Protein AF-A0AAX2IC37-F1 (afdb_monomer_lite)

InterPro domains:
  IPR031792 Surface antigen, GAG-binding domain [PF16828] (49-198)
  IPR038349 Surface antigen, GAG-binding domain superfamily [G3DSA:1.20.140.130] (55-199)

Sequence (199 aa):
MKHYFIFTVIALAISFATGCKKDDSTPENTKKDIPHKENIAYYKTDVNDVSAYKVLVDQTVAEYNILLAAVDKLPQYPKDKYKYARQDYAWTEGKRISNELLQNYNNKKSNIDVALAKKTYEDLYQYGIVYAHIELMARQAEVYRKQYPTNTEIENLIKATFDGLYTTQEGNEHFIKSTNEEIVANYNKIINIVNKLKS

Organism: Capnocytophaga sputigena (NCBI:txid1019)

Radius of gyration: 19.57 Å; chains: 1; bounding box: 51×46×61 Å

pLDDT: mean 86.35, std 22.15, range [29.47, 98.75]

Secondary structure (DSSP, 8-state):
-------------------------------PPPPPPPPPPPPP-----HHHHHHHHHHHHHHHHHHHHHHTTSPPP-TTSTTHHHHHHHHHHHHHHHHHHHHHHHHHTTT--HHHHHHHHHHIIIIIIIHHHHHHHHHHHHHHHHHSTT-HHHHHHHHHH-SSGGGG--IIIIIIHHIIIIIIHHHHHHHHHHHHHH-

Foldseek 3Di:
DDDDDDPPPPDPDDDDDDDDDDDPDPPPPPVDADDADDADDFDDDPDDDLVVLLVLLVVLVVQLVVLVVLLVVFDQDDCPDQLNVLLVVLLVVLVVVLVVLVVVCVVCVVPDDRVSSVVSNQSSCVSRPLSSVLSSLLRVLRVLCVVVVPDVLSVVLSNQARNNPLVVDGDRPTSSVCCVVRRSVSSSVSSVVSSVVVD

Structure (mmCIF, N/CA/C/O backbone):
data_AF-A0AAX2IC37-F1
#
_entry.id   AF-A0AAX2IC37-F1
#
loop_
_atom_site.group_PDB
_atom_site.id
_atom_site.type_symbol
_atom_site.label_atom_id
_atom_site.label_alt_id
_atom_site.label_comp_id
_atom_site.label_asym_id
_atom_site.label_entity_id
_atom_site.label_seq_id
_atom_site.pdbx_PDB_ins_code
_atom_site.Cartn_x
_atom_site.Cartn_y
_atom_site.Cartn_z
_atom_site.occupancy
_atom_site.B_iso_or_equiv
_atom_site.auth_seq_id
_atom_site.auth_comp_id
_atom_site.auth_asym_id
_atom_site.auth_atom_id
_atom_site.pdbx_PDB_model_num
ATOM 1 N N . MET A 1 1 ? 32.130 -7.373 -2.146 1.00 34.81 1 MET A N 1
ATOM 2 C CA . MET A 1 1 ? 31.408 -7.793 -0.925 1.00 34.81 1 MET A CA 1
ATOM 3 C C . MET A 1 1 ? 29.938 -7.953 -1.279 1.00 34.81 1 MET A C 1
ATOM 5 O O . MET A 1 1 ? 29.320 -6.977 -1.671 1.00 34.81 1 MET A O 1
ATOM 9 N N . LYS A 1 2 ? 29.405 -9.181 -1.258 1.00 30.33 2 LYS A N 1
ATOM 10 C CA . LYS A 1 2 ? 27.988 -9.454 -1.546 1.00 30.33 2 LYS A CA 1
ATOM 11 C C . LYS A 1 2 ? 27.208 -9.311 -0.239 1.00 30.33 2 LYS A C 1
ATOM 13 O O . LYS A 1 2 ? 27.451 -10.083 0.682 1.00 30.33 2 LYS A O 1
ATOM 18 N N . HIS A 1 3 ? 26.346 -8.306 -0.129 1.00 30.98 3 HIS A N 1
ATOM 19 C CA . HIS A 1 3 ? 25.393 -8.198 0.976 1.00 30.98 3 HIS A CA 1
ATOM 20 C C . HIS A 1 3 ? 24.105 -8.905 0.556 1.00 30.98 3 HIS A C 1
ATOM 22 O O . HIS A 1 3 ? 23.393 -8.439 -0.330 1.00 30.98 3 HIS A O 1
ATOM 28 N N . TYR A 1 4 ? 23.851 -10.067 1.153 1.00 29.86 4 TYR A N 1
ATOM 29 C CA . TYR A 1 4 ? 22.566 -10.745 1.062 1.00 29.86 4 TYR A CA 1
ATOM 30 C C . TYR A 1 4 ? 21.616 -10.076 2.059 1.00 29.86 4 TYR A C 1
ATOM 32 O O . TYR A 1 4 ? 21.789 -10.222 3.267 1.00 29.86 4 TYR A O 1
ATOM 40 N N . PHE A 1 5 ? 20.632 -9.329 1.563 1.00 32.44 5 PHE A N 1
ATOM 41 C CA . PHE A 1 5 ? 19.499 -8.895 2.376 1.00 32.44 5 PHE A CA 1
ATOM 42 C C . PHE A 1 5 ? 18.558 -10.089 2.554 1.00 32.44 5 PHE A C 1
ATOM 44 O O . PHE A 1 5 ? 17.905 -10.532 1.611 1.00 32.44 5 PHE A O 1
ATOM 51 N N . ILE A 1 6 ? 18.540 -10.647 3.762 1.00 33.38 6 ILE A N 1
ATOM 52 C CA . ILE A 1 6 ? 17.594 -11.686 4.169 1.00 33.38 6 ILE A CA 1
ATOM 53 C C . ILE A 1 6 ? 16.294 -10.978 4.559 1.00 33.38 6 ILE A C 1
ATOM 55 O O . ILE A 1 6 ? 16.243 -10.279 5.569 1.00 33.38 6 ILE A O 1
ATOM 59 N N . PHE A 1 7 ? 15.243 -11.147 3.757 1.00 31.48 7 PHE A N 1
ATOM 60 C CA . PHE A 1 7 ? 13.888 -10.755 4.136 1.00 31.48 7 PHE A CA 1
ATOM 61 C C . PHE A 1 7 ? 13.364 -11.737 5.187 1.00 31.48 7 PHE A C 1
ATOM 63 O O . PHE A 1 7 ? 12.956 -12.855 4.869 1.00 31.48 7 PHE A O 1
ATOM 70 N N . THR A 1 8 ? 13.368 -11.328 6.453 1.00 29.47 8 THR A N 1
ATOM 71 C CA . THR A 1 8 ? 12.699 -12.079 7.520 1.00 29.47 8 THR A CA 1
ATOM 72 C C . THR A 1 8 ? 11.198 -11.820 7.434 1.00 29.47 8 THR A C 1
ATOM 74 O O . THR A 1 8 ? 10.686 -10.835 7.963 1.00 29.47 8 THR A O 1
ATOM 77 N N . VAL A 1 9 ? 10.473 -12.712 6.760 1.00 31.86 9 VAL A N 1
ATOM 78 C CA . VAL A 1 9 ? 9.008 -12.763 6.820 1.00 31.86 9 VAL A CA 1
ATOM 79 C C . VAL A 1 9 ? 8.621 -13.287 8.203 1.00 31.86 9 VAL A C 1
ATOM 81 O O . VAL A 1 9 ? 8.701 -14.486 8.469 1.00 31.86 9 VAL A O 1
ATOM 84 N N . ILE A 1 10 ? 8.215 -12.397 9.110 1.00 34.94 10 ILE A N 1
ATOM 85 C CA . ILE A 1 10 ? 7.627 -12.802 10.391 1.00 34.94 10 ILE A CA 1
ATOM 86 C C . ILE A 1 10 ? 6.203 -13.287 10.108 1.00 34.94 10 ILE A C 1
ATOM 88 O O . ILE A 1 10 ? 5.263 -12.503 9.987 1.00 34.94 10 ILE A O 1
ATOM 92 N N . ALA A 1 11 ? 6.047 -14.603 9.977 1.00 32.84 11 ALA A N 1
ATOM 93 C CA . ALA A 1 11 ? 4.746 -15.249 10.025 1.00 32.84 11 ALA A CA 1
ATOM 94 C C . ALA A 1 11 ? 4.193 -15.133 11.454 1.00 32.84 11 ALA A C 1
ATOM 96 O O . ALA A 1 11 ? 4.718 -15.742 12.386 1.00 32.84 11 ALA A O 1
ATOM 97 N N . LEU A 1 12 ? 3.138 -14.338 11.637 1.00 33.94 12 LEU A N 1
ATOM 98 C CA . LEU A 1 12 ? 2.380 -14.308 12.883 1.00 33.94 12 LEU A CA 1
ATOM 99 C C . LEU A 1 12 ? 1.522 -15.582 12.941 1.00 33.94 12 LEU A C 1
ATOM 101 O O . LEU A 1 12 ? 0.472 -15.664 12.306 1.00 33.94 12 LEU A O 1
ATOM 105 N N . ALA A 1 13 ? 2.001 -16.604 13.648 1.00 36.34 13 ALA A N 1
ATOM 106 C CA . ALA A 1 13 ? 1.240 -17.824 13.882 1.00 36.34 13 ALA A CA 1
ATOM 107 C C . ALA A 1 13 ? 0.128 -17.538 14.904 1.00 36.34 13 ALA A C 1
ATOM 109 O O . ALA A 1 13 ? 0.399 -17.282 16.075 1.00 36.34 13 ALA A O 1
ATOM 110 N N . ILE A 1 14 ? -1.128 -17.570 14.457 1.00 35.81 14 ILE A N 1
ATOM 111 C CA . ILE A 1 14 ? -2.297 -17.597 15.341 1.00 35.81 14 ILE A CA 1
ATOM 112 C C . ILE A 1 14 ? -2.551 -19.069 15.672 1.00 35.81 14 ILE A C 1
ATOM 114 O O . ILE A 1 14 ? -3.051 -19.823 14.839 1.00 35.81 14 ILE A O 1
ATOM 118 N N . SER A 1 15 ? -2.154 -19.502 16.866 1.00 33.47 15 SER A N 1
ATOM 119 C CA . SER A 1 15 ? -2.443 -20.841 17.376 1.00 33.47 15 SER A CA 1
ATOM 120 C C . SER A 1 15 ? -3.872 -20.901 17.927 1.00 33.47 15 SER A C 1
ATOM 122 O O . SER A 1 15 ? -4.202 -20.261 18.924 1.00 33.47 15 SER A O 1
ATOM 124 N N . PHE A 1 16 ? -4.729 -21.698 17.285 1.00 32.56 16 PHE A N 1
ATOM 125 C CA . PHE A 1 16 ? -6.000 -22.142 17.859 1.00 32.56 16 PHE A CA 1
ATOM 126 C C . PHE A 1 16 ? -5.722 -23.332 18.783 1.00 32.56 16 PHE A C 1
ATOM 128 O O . PHE A 1 16 ? -5.261 -24.380 18.333 1.00 32.56 16 PHE A O 1
ATOM 135 N N . ALA A 1 17 ? -5.965 -23.165 20.082 1.00 34.16 17 ALA A N 1
ATOM 136 C CA . ALA A 1 17 ? -5.798 -24.229 21.061 1.00 34.16 17 ALA A CA 1
ATOM 137 C C . ALA A 1 17 ? -7.043 -25.131 21.099 1.00 34.16 17 ALA A C 1
ATOM 139 O O . ALA A 1 17 ? -8.119 -24.697 21.506 1.00 34.16 17 ALA A O 1
ATOM 140 N N . THR A 1 18 ? -6.878 -26.406 20.747 1.00 35.22 18 THR A N 1
ATOM 141 C CA . THR A 1 18 ? -7.782 -27.493 21.147 1.00 35.22 18 THR A CA 1
ATOM 142 C C . THR A 1 18 ? -7.049 -28.451 22.084 1.00 35.22 18 THR A C 1
ATOM 144 O O . THR A 1 18 ? -6.130 -29.139 21.659 1.00 35.22 18 THR A O 1
ATOM 147 N N . GLY A 1 19 ? -7.495 -28.494 23.343 1.00 33.03 19 GLY A N 1
ATOM 148 C CA . GLY A 1 19 ? -7.656 -29.715 24.145 1.00 33.03 19 GLY A CA 1
ATOM 149 C C . GLY A 1 19 ? -6.433 -30.524 24.610 1.00 33.03 19 GLY A C 1
ATOM 150 O O . GLY A 1 19 ? -5.944 -31.385 23.894 1.00 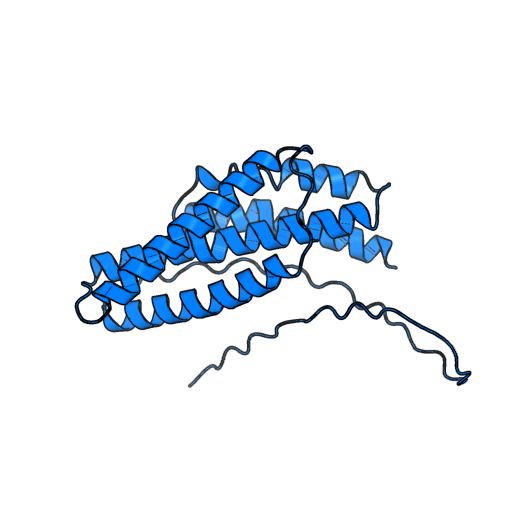33.03 19 GLY A O 1
ATOM 151 N N . CYS A 1 20 ? -6.127 -30.366 25.905 1.00 34.69 20 CYS A N 1
ATOM 152 C CA . CYS A 1 20 ? -5.691 -31.378 26.887 1.00 34.69 20 CYS A CA 1
ATOM 153 C C . CYS A 1 20 ? -4.402 -32.202 26.666 1.00 34.69 20 CYS A C 1
ATOM 155 O O . CYS A 1 20 ? -4.424 -33.261 26.047 1.00 34.69 20 CYS A O 1
ATOM 157 N N . LYS A 1 21 ? -3.360 -31.858 27.439 1.00 34.72 21 LYS A N 1
ATOM 158 C CA . LYS A 1 21 ? -2.661 -32.764 28.379 1.00 34.72 21 LYS A CA 1
ATOM 159 C C . LYS A 1 21 ? -1.897 -31.928 29.417 1.00 34.72 21 LYS A C 1
ATOM 161 O O . LYS A 1 21 ? -1.344 -30.889 29.079 1.00 34.72 21 LYS A O 1
ATOM 166 N N . LYS A 1 22 ? -1.951 -32.359 30.683 1.00 42.97 22 LYS A N 1
ATOM 167 C CA . LYS A 1 22 ? -1.167 -31.810 31.800 1.00 42.97 22 LYS A CA 1
ATOM 168 C C . LYS A 1 22 ? 0.311 -32.084 31.531 1.00 42.97 22 LYS A C 1
ATOM 170 O O . LYS A 1 22 ? 0.676 -33.252 31.470 1.00 42.97 22 LYS A O 1
ATOM 175 N N . ASP A 1 23 ? 1.106 -31.029 31.439 1.00 34.59 23 ASP A N 1
ATOM 176 C CA . ASP A 1 23 ? 2.531 -31.074 31.740 1.00 34.59 23 ASP A CA 1
ATOM 177 C C . ASP A 1 23 ? 2.869 -29.837 32.572 1.00 34.59 23 ASP A C 1
ATOM 179 O O . ASP A 1 23 ? 2.496 -28.710 32.234 1.00 34.59 23 ASP A O 1
ATOM 183 N N . ASP A 1 24 ? 3.483 -30.094 33.721 1.00 43.56 24 ASP A N 1
ATOM 184 C CA . ASP A 1 24 ? 3.830 -29.125 34.754 1.00 43.56 24 ASP A CA 1
ATOM 185 C C . ASP A 1 24 ? 5.153 -28.458 34.359 1.00 43.56 24 ASP A C 1
ATOM 187 O O . ASP A 1 24 ? 6.232 -28.753 34.864 1.00 43.56 24 ASP A O 1
ATOM 191 N N . SER A 1 25 ? 5.070 -27.599 33.352 1.00 39.34 25 SER A N 1
ATOM 192 C CA . SER A 1 25 ? 6.110 -26.641 33.010 1.00 39.34 25 SER A CA 1
ATOM 193 C C . SER A 1 25 ? 5.395 -25.362 32.626 1.00 39.34 25 SER A C 1
ATOM 195 O O . SER A 1 25 ? 4.820 -25.280 31.540 1.00 39.34 25 SER A O 1
ATOM 197 N N . THR A 1 26 ? 5.372 -24.391 33.537 1.00 37.97 26 THR A N 1
ATOM 198 C CA . THR A 1 26 ? 4.880 -23.037 33.279 1.00 37.97 26 THR A CA 1
ATOM 199 C C . THR A 1 26 ? 5.466 -22.562 31.949 1.00 37.97 26 THR A C 1
ATOM 201 O O . THR A 1 26 ? 6.681 -22.364 31.877 1.00 37.97 26 THR A O 1
ATOM 204 N N . PRO A 1 27 ? 4.668 -22.409 30.875 1.00 38.25 27 PRO A N 1
ATOM 205 C CA . PRO A 1 27 ? 5.194 -21.806 29.674 1.00 38.25 27 PRO A CA 1
ATOM 206 C C . PRO A 1 27 ? 5.417 -20.347 30.042 1.00 38.25 27 PRO A C 1
ATOM 208 O O . PRO A 1 27 ? 4.474 -19.630 30.383 1.00 38.25 27 PRO A O 1
ATOM 211 N N . GLU A 1 28 ? 6.675 -19.925 30.033 1.00 37.34 28 GLU A N 1
ATOM 212 C CA . GLU A 1 28 ? 7.039 -18.520 30.050 1.00 37.34 28 GLU A CA 1
ATOM 213 C C . GLU A 1 28 ? 6.412 -17.889 28.801 1.00 37.34 28 GLU A C 1
ATOM 215 O O . GLU A 1 28 ? 6.975 -17.881 27.708 1.00 37.34 28 GLU A O 1
ATOM 220 N N . ASN A 1 29 ? 5.163 -17.444 28.945 1.00 40.25 29 ASN A N 1
ATOM 221 C CA . ASN A 1 29 ? 4.408 -16.751 27.922 1.00 40.25 29 ASN A CA 1
ATOM 222 C C . ASN A 1 29 ? 4.961 -15.330 27.849 1.00 40.25 29 ASN A C 1
ATOM 224 O O . ASN A 1 29 ? 4.329 -14.366 28.280 1.00 40.25 29 ASN A O 1
ATOM 228 N N . THR A 1 30 ? 6.184 -15.209 27.339 1.00 45.31 30 THR A N 1
ATOM 229 C CA . THR A 1 30 ? 6.708 -13.946 26.847 1.00 45.31 30 THR A CA 1
ATOM 230 C C . THR A 1 30 ? 5.845 -13.583 25.648 1.00 45.31 30 THR A C 1
ATOM 232 O O . THR A 1 30 ? 6.097 -13.994 24.515 1.00 45.31 30 THR A O 1
ATOM 235 N N . LYS A 1 31 ? 4.752 -12.852 25.902 1.00 58.16 31 LYS A N 1
ATOM 236 C CA . LYS A 1 31 ? 3.985 -12.181 24.853 1.00 58.16 31 LYS A CA 1
ATOM 237 C C . LYS A 1 31 ? 4.964 -11.275 24.118 1.00 58.16 31 LYS A C 1
ATOM 239 O O . LYS A 1 31 ? 5.266 -10.179 24.570 1.00 58.16 31 LYS A O 1
ATOM 244 N N . LYS A 1 32 ? 5.517 -11.772 23.013 1.00 75.69 32 LYS A N 1
ATOM 245 C CA . LYS A 1 32 ? 6.443 -11.009 22.189 1.00 75.69 32 LYS A CA 1
ATOM 246 C C . LYS A 1 32 ? 5.678 -9.829 21.605 1.00 75.69 32 LYS A C 1
ATOM 248 O O . LYS A 1 32 ? 4.653 -10.024 20.941 1.00 75.69 32 LYS A O 1
ATOM 253 N N . ASP A 1 33 ? 6.180 -8.631 21.873 1.00 88.19 33 ASP A N 1
ATOM 254 C CA . ASP A 1 33 ? 5.652 -7.403 21.298 1.00 88.19 33 ASP A CA 1
ATOM 255 C C . ASP A 1 33 ? 5.585 -7.516 19.774 1.00 88.19 33 ASP A C 1
ATOM 257 O O . ASP A 1 33 ? 6.471 -8.082 19.121 1.00 88.19 33 ASP A O 1
ATOM 261 N N . ILE A 1 34 ? 4.510 -6.980 19.197 1.00 92.25 34 ILE A N 1
ATOM 262 C CA . ILE A 1 34 ? 4.415 -6.837 17.749 1.00 92.25 34 ILE A CA 1
ATOM 263 C C . ILE A 1 34 ? 5.473 -5.807 17.338 1.00 92.25 34 ILE A C 1
ATOM 265 O O . ILE A 1 34 ? 5.470 -4.700 17.889 1.00 92.25 34 ILE A O 1
ATOM 269 N N . PRO A 1 35 ? 6.369 -6.137 16.392 1.00 94.81 35 PRO A N 1
ATOM 270 C CA . PRO A 1 35 ? 7.365 -5.190 15.920 1.00 94.81 35 PRO A CA 1
ATOM 271 C C . PRO A 1 35 ? 6.700 -4.030 15.177 1.00 94.81 35 PRO A C 1
ATOM 273 O O . PRO A 1 35 ? 5.652 -4.188 14.545 1.00 94.81 35 PRO A O 1
ATOM 276 N N . HIS A 1 36 ? 7.337 -2.863 15.225 1.00 96.69 36 HIS A N 1
ATOM 277 C CA . HIS A 1 36 ? 6.943 -1.733 14.388 1.00 96.69 36 HIS A CA 1
ATOM 278 C C . HIS A 1 36 ? 7.159 -2.047 12.910 1.00 96.69 36 HIS A C 1
ATOM 280 O O . HIS A 1 36 ? 8.040 -2.818 12.528 1.00 96.69 36 HIS A O 1
ATOM 286 N N . LYS A 1 37 ? 6.341 -1.421 12.068 1.00 97.00 37 LYS A N 1
ATOM 287 C CA . LYS A 1 37 ? 6.565 -1.380 10.633 1.00 97.00 37 LYS A CA 1
ATOM 288 C C . LYS A 1 37 ? 7.712 -0.417 10.352 1.00 97.00 37 LYS A C 1
ATOM 290 O O . LYS A 1 37 ? 7.615 0.771 10.648 1.00 97.00 37 LYS A O 1
ATOM 295 N N . GLU A 1 38 ? 8.763 -0.941 9.737 1.00 97.25 38 GLU A N 1
ATOM 296 C CA . GLU A 1 38 ? 9.837 -0.128 9.170 1.00 97.25 38 GLU A CA 1
ATOM 297 C C . GLU A 1 38 ? 9.305 0.806 8.080 1.00 97.25 38 GLU A C 1
ATOM 299 O O . GLU A 1 38 ? 8.345 0.470 7.374 1.00 97.25 38 GLU A O 1
ATOM 304 N N . ASN A 1 39 ? 9.968 1.943 7.891 1.00 97.75 39 ASN A N 1
ATOM 305 C CA . ASN A 1 39 ? 9.670 2.832 6.774 1.00 97.75 39 ASN A CA 1
ATOM 306 C C . ASN A 1 39 ? 9.784 2.088 5.437 1.00 97.75 39 ASN A C 1
ATOM 308 O O . ASN A 1 39 ? 10.621 1.202 5.252 1.00 97.75 39 ASN A O 1
ATOM 312 N N . ILE A 1 40 ? 8.916 2.446 4.497 1.00 96.38 40 ILE A N 1
ATOM 313 C CA . ILE A 1 40 ? 9.016 2.003 3.111 1.00 96.38 40 ILE A CA 1
ATOM 314 C C . ILE A 1 40 ? 10.252 2.674 2.513 1.00 96.38 40 ILE A C 1
ATOM 316 O O . ILE A 1 40 ? 10.428 3.890 2.637 1.00 96.38 40 ILE A O 1
ATOM 320 N N . ALA A 1 41 ? 11.126 1.872 1.911 1.00 95.19 41 ALA A N 1
ATOM 321 C CA . ALA A 1 41 ? 12.332 2.379 1.280 1.00 95.19 41 ALA A CA 1
ATOM 322 C C . ALA A 1 41 ? 11.985 3.266 0.074 1.00 95.19 41 ALA A C 1
ATOM 324 O O . ALA A 1 41 ? 10.964 3.087 -0.584 1.00 95.19 41 ALA A O 1
ATOM 325 N N . TYR A 1 42 ? 12.857 4.224 -0.223 1.00 95.19 42 TYR A N 1
ATOM 326 C CA . TYR A 1 42 ? 12.772 4.990 -1.462 1.00 95.19 42 TYR A CA 1
ATOM 327 C C . TYR A 1 42 ? 13.260 4.124 -2.624 1.00 95.19 42 TYR A C 1
ATOM 329 O O . TYR A 1 42 ? 14.217 3.354 -2.478 1.00 95.19 42 TYR A O 1
ATOM 337 N N . TYR A 1 43 ? 12.628 4.257 -3.788 1.00 92.12 43 TYR A N 1
ATOM 338 C CA . TYR A 1 43 ? 13.094 3.564 -4.985 1.00 92.12 43 TYR A CA 1
ATOM 339 C C . TYR A 1 43 ? 14.353 4.234 -5.549 1.00 92.12 43 TYR A C 1
ATOM 341 O O . TYR A 1 43 ? 14.633 5.403 -5.279 1.00 92.12 43 TYR A O 1
ATOM 349 N N . LYS A 1 44 ? 15.150 3.495 -6.321 1.00 92.75 44 LYS A N 1
ATOM 350 C CA . LYS A 1 44 ? 16.414 4.008 -6.871 1.00 92.75 44 LYS A CA 1
ATOM 351 C C . LYS A 1 44 ? 16.157 4.957 -8.040 1.00 92.75 44 LYS A C 1
ATOM 353 O O . LYS A 1 44 ? 15.417 4.615 -8.955 1.00 92.75 44 LYS A O 1
ATOM 358 N N . THR A 1 45 ? 16.797 6.119 -8.045 1.00 89.00 45 THR A N 1
ATOM 359 C CA . THR A 1 45 ? 16.604 7.150 -9.086 1.00 89.00 45 THR A CA 1
ATOM 360 C C . THR A 1 45 ? 17.840 7.368 -9.955 1.00 89.00 45 THR A C 1
ATOM 362 O O . THR A 1 45 ? 17.726 7.864 -11.073 1.00 89.00 45 THR A O 1
ATOM 365 N N . ASP A 1 46 ? 19.012 6.948 -9.487 1.00 88.62 46 ASP A N 1
ATOM 366 C CA . ASP A 1 46 ? 20.323 7.094 -10.118 1.00 88.62 46 ASP A CA 1
ATOM 367 C C . ASP A 1 46 ? 20.667 5.914 -11.045 1.00 88.62 46 ASP A C 1
ATOM 369 O O . ASP A 1 46 ? 21.759 5.349 -11.009 1.00 88.62 46 ASP A O 1
ATOM 373 N N . VAL A 1 47 ? 19.716 5.521 -11.896 1.00 90.81 47 VAL A N 1
ATOM 374 C CA . VAL A 1 47 ? 19.854 4.379 -12.811 1.00 90.81 47 VAL A CA 1
ATOM 375 C C . VAL A 1 47 ? 19.718 4.862 -14.252 1.00 90.81 47 VAL A C 1
ATOM 377 O O . VAL A 1 47 ? 18.773 5.561 -14.600 1.00 90.81 47 VAL A O 1
ATOM 380 N N . ASN A 1 48 ? 20.666 4.495 -15.111 1.00 86.88 48 ASN A N 1
ATOM 381 C CA . ASN A 1 48 ? 20.704 4.924 -16.514 1.00 86.88 48 ASN A CA 1
ATOM 382 C C . ASN A 1 48 ? 20.901 3.766 -17.506 1.00 86.88 48 ASN A C 1
ATOM 384 O O . ASN A 1 48 ? 21.118 4.006 -18.692 1.00 86.88 48 ASN A O 1
ATOM 388 N N . ASP A 1 49 ? 20.795 2.521 -17.039 1.00 93.19 49 ASP A N 1
ATOM 389 C CA . ASP A 1 49 ? 20.957 1.320 -17.855 1.00 93.19 49 ASP A CA 1
ATOM 390 C C . ASP A 1 49 ? 19.691 0.456 -17.852 1.00 93.19 49 ASP A C 1
ATOM 392 O O . ASP A 1 49 ? 19.061 0.211 -16.819 1.00 93.19 49 ASP A O 1
ATOM 396 N N . VAL A 1 50 ? 19.335 -0.048 -19.032 1.00 95.88 50 VAL A N 1
ATOM 397 C CA . VAL A 1 50 ? 18.143 -0.876 -19.226 1.00 95.88 50 VAL A CA 1
ATOM 398 C C . VAL A 1 50 ? 18.253 -2.224 -18.510 1.00 95.88 50 VAL A C 1
ATOM 400 O O . VAL A 1 50 ? 17.254 -2.721 -17.988 1.00 95.88 50 VAL A O 1
ATOM 403 N N . SER A 1 51 ? 19.445 -2.827 -18.447 1.00 95.69 51 SER A N 1
ATOM 404 C CA . SER A 1 51 ? 19.635 -4.121 -17.781 1.00 95.69 51 SER A CA 1
ATOM 405 C C . SER A 1 51 ? 19.478 -3.971 -16.270 1.00 95.69 51 SER A C 1
ATOM 407 O O . SER A 1 51 ? 18.811 -4.792 -15.640 1.00 95.69 51 SER A O 1
ATOM 409 N N . ALA A 1 52 ? 20.007 -2.884 -15.702 1.00 96.69 52 ALA A N 1
ATOM 410 C CA . ALA A 1 52 ? 19.781 -2.518 -14.308 1.00 96.69 52 ALA A CA 1
ATOM 411 C C . ALA A 1 52 ? 18.288 -2.307 -14.003 1.00 96.69 52 ALA A C 1
ATOM 413 O O . ALA A 1 52 ? 17.786 -2.859 -13.022 1.00 96.69 52 ALA A O 1
ATOM 414 N N . TYR A 1 53 ? 17.548 -1.594 -14.862 1.00 97.31 53 TYR A N 1
ATOM 415 C CA . TYR A 1 53 ? 16.103 -1.433 -14.671 1.00 97.31 53 TYR A CA 1
ATOM 416 C C . TYR A 1 53 ? 15.333 -2.752 -14.757 1.00 97.31 53 TYR A C 1
ATOM 418 O O . TYR A 1 53 ? 14.451 -2.973 -13.936 1.00 97.31 53 TYR A O 1
ATOM 426 N N . LYS A 1 54 ? 15.674 -3.665 -15.676 1.00 97.19 54 LYS A N 1
ATOM 427 C CA . LYS A 1 54 ? 15.038 -4.997 -15.732 1.00 97.19 54 LYS A CA 1
ATOM 428 C C . LYS A 1 54 ? 15.191 -5.756 -14.412 1.00 97.19 54 LYS A C 1
ATOM 430 O O . LYS A 1 54 ? 14.223 -6.331 -13.923 1.00 97.19 54 LYS A O 1
ATOM 435 N N . VAL A 1 55 ? 16.383 -5.714 -13.809 1.00 97.06 55 VAL A N 1
ATOM 436 C CA . VAL A 1 55 ? 16.634 -6.326 -12.494 1.00 97.06 55 VAL A CA 1
ATOM 437 C C . VAL A 1 55 ? 15.774 -5.675 -11.412 1.00 97.06 55 VAL A C 1
ATOM 439 O O . VAL A 1 55 ? 15.170 -6.384 -10.611 1.00 97.06 55 VAL A O 1
ATOM 442 N N . LEU A 1 56 ? 15.686 -4.343 -11.395 1.00 97.81 56 LEU A N 1
ATOM 443 C CA . LEU A 1 56 ? 14.875 -3.617 -10.416 1.00 97.81 56 LEU A CA 1
ATOM 444 C C . LEU A 1 56 ? 13.380 -3.899 -10.569 1.00 97.81 56 LEU A C 1
ATOM 446 O O . LEU A 1 56 ? 12.705 -4.124 -9.566 1.00 97.81 56 LEU A O 1
ATOM 450 N N . VAL A 1 57 ? 12.867 -3.944 -11.801 1.00 97.75 57 VAL A N 1
ATOM 451 C CA . VAL A 1 57 ? 11.480 -4.342 -12.066 1.00 97.75 57 VAL A CA 1
ATOM 452 C C . VAL A 1 57 ? 11.251 -5.756 -11.546 1.00 97.75 57 VAL A C 1
ATOM 454 O O . VAL A 1 57 ? 10.347 -5.944 -10.742 1.00 97.75 57 VAL A O 1
ATOM 457 N N . ASP A 1 58 ? 12.091 -6.729 -11.912 1.00 97.62 58 ASP A N 1
ATOM 458 C CA . ASP A 1 58 ? 11.936 -8.128 -11.486 1.00 97.62 58 ASP A CA 1
ATOM 459 C C . ASP A 1 58 ? 11.957 -8.282 -9.951 1.00 97.62 58 ASP A C 1
ATOM 461 O O . ASP A 1 58 ? 11.155 -9.030 -9.389 1.00 97.62 58 ASP A O 1
ATOM 465 N N . GLN A 1 59 ? 12.829 -7.541 -9.258 1.00 98.00 59 GLN A N 1
ATOM 466 C CA . GLN A 1 59 ? 12.858 -7.484 -7.791 1.00 98.00 59 GLN A CA 1
ATOM 467 C C . GLN A 1 59 ? 11.566 -6.893 -7.218 1.00 98.00 59 GLN A C 1
ATOM 469 O O . GLN A 1 59 ? 10.997 -7.452 -6.281 1.00 98.00 59 GLN A O 1
ATOM 474 N N . THR A 1 60 ? 11.071 -5.811 -7.820 1.00 98.00 60 THR A N 1
ATOM 475 C CA . THR A 1 60 ? 9.816 -5.157 -7.424 1.00 98.00 60 THR A CA 1
ATOM 476 C C . THR A 1 60 ? 8.621 -6.090 -7.636 1.00 98.00 60 THR A C 1
ATOM 478 O O . THR A 1 60 ? 7.755 -6.180 -6.772 1.00 98.00 60 THR A O 1
ATOM 481 N N . VAL A 1 61 ? 8.584 -6.859 -8.734 1.00 98.19 61 VAL A N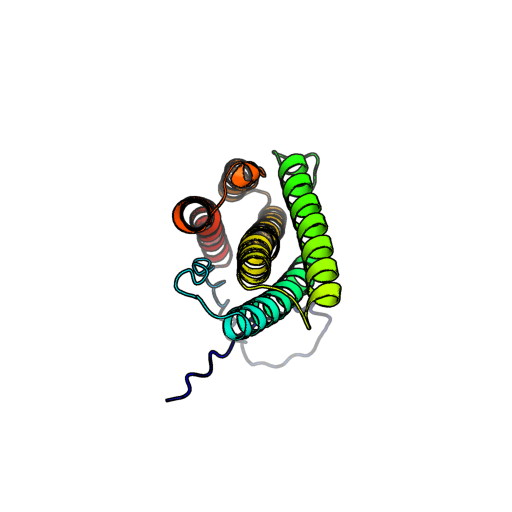 1
ATOM 482 C CA . VAL A 1 61 ? 7.553 -7.889 -8.961 1.00 98.19 61 VAL A CA 1
ATOM 483 C C . VAL A 1 61 ? 7.579 -8.941 -7.850 1.00 98.19 61 VAL A C 1
ATOM 485 O O . VAL A 1 61 ? 6.530 -9.320 -7.326 1.00 98.19 61 VAL A O 1
ATOM 488 N N . ALA A 1 62 ? 8.768 -9.433 -7.493 1.00 98.31 62 ALA A N 1
ATOM 489 C CA . ALA A 1 62 ? 8.913 -10.454 -6.461 1.00 98.31 62 ALA A CA 1
ATOM 490 C C . ALA A 1 62 ? 8.423 -9.954 -5.093 1.00 98.31 62 ALA A C 1
ATOM 492 O O . ALA A 1 62 ? 7.658 -10.650 -4.425 1.00 98.31 62 ALA A O 1
ATOM 493 N N . GLU A 1 63 ? 8.810 -8.738 -4.705 1.00 98.25 63 GLU A N 1
ATOM 494 C CA . GLU A 1 63 ? 8.363 -8.108 -3.460 1.00 98.25 63 GLU A CA 1
ATOM 495 C C . GLU A 1 63 ? 6.849 -7.853 -3.462 1.00 98.25 63 GLU A C 1
ATOM 497 O O . GLU A 1 63 ? 6.158 -8.198 -2.501 1.00 98.25 63 GLU A O 1
ATOM 502 N N . TYR A 1 64 ? 6.306 -7.345 -4.571 1.00 98.31 64 TYR A N 1
ATOM 503 C CA . TYR A 1 64 ? 4.874 -7.103 -4.712 1.00 98.31 64 TYR A CA 1
ATOM 504 C C . TYR A 1 64 ? 4.047 -8.381 -4.525 1.00 98.31 64 TYR A C 1
ATOM 506 O O . TYR A 1 64 ? 3.058 -8.377 -3.793 1.00 98.31 64 TYR A O 1
ATOM 514 N N . ASN A 1 65 ? 4.477 -9.503 -5.106 1.00 98.19 65 ASN A N 1
ATOM 515 C CA . ASN A 1 65 ? 3.792 -10.788 -4.941 1.00 98.19 65 ASN A CA 1
ATOM 516 C C . ASN A 1 65 ? 3.799 -11.283 -3.485 1.00 98.19 65 ASN A C 1
ATOM 518 O O . ASN A 1 65 ? 2.816 -11.872 -3.030 1.00 98.19 65 ASN A O 1
ATOM 522 N N . ILE A 1 66 ? 4.876 -11.028 -2.735 1.00 98.31 66 ILE A N 1
ATOM 523 C CA . ILE A 1 66 ? 4.936 -11.336 -1.298 1.00 98.31 66 ILE A CA 1
ATOM 524 C C . ILE A 1 66 ? 3.913 -10.487 -0.533 1.00 98.31 66 ILE A C 1
ATOM 526 O O . ILE A 1 66 ? 3.190 -11.016 0.316 1.00 98.31 66 ILE A O 1
ATOM 530 N N . LEU A 1 67 ? 3.819 -9.192 -0.849 1.00 98.31 67 LEU A N 1
ATOM 531 C CA . LEU A 1 67 ? 2.857 -8.282 -0.225 1.00 98.31 67 LEU A CA 1
ATOM 532 C C . LEU A 1 67 ? 1.411 -8.664 -0.551 1.00 98.31 67 LEU A C 1
ATOM 534 O O . LEU A 1 67 ? 0.592 -8.727 0.363 1.00 98.31 67 LEU A O 1
ATOM 538 N N . LEU A 1 68 ? 1.107 -8.999 -1.807 1.00 97.94 68 LEU A N 1
ATOM 539 C CA . LEU A 1 68 ? -0.211 -9.496 -2.214 1.00 97.94 68 LEU A CA 1
ATOM 540 C C . LEU A 1 68 ? -0.622 -10.725 -1.403 1.00 97.94 68 LEU A C 1
ATOM 542 O O . LEU A 1 68 ? -1.687 -10.737 -0.788 1.00 97.94 68 LEU A O 1
ATOM 546 N N . ALA A 1 69 ? 0.262 -11.720 -1.310 1.00 98.19 69 ALA A N 1
ATOM 547 C CA . ALA A 1 69 ? -0.003 -12.925 -0.533 1.00 98.19 69 ALA A CA 1
ATOM 548 C C . ALA A 1 69 ? -0.196 -12.643 0.969 1.00 98.19 69 ALA A C 1
ATOM 550 O O . ALA A 1 69 ? -0.876 -13.407 1.656 1.00 98.19 69 ALA A O 1
ATOM 551 N N . ALA A 1 70 ? 0.411 -11.581 1.508 1.00 97.94 70 ALA A N 1
ATOM 552 C CA . ALA A 1 70 ? 0.196 -11.149 2.887 1.00 97.94 70 ALA A CA 1
ATOM 553 C C . ALA A 1 70 ? -1.156 -10.439 3.066 1.00 97.94 70 ALA A C 1
ATOM 555 O O . ALA A 1 70 ? -1.868 -10.725 4.029 1.00 97.94 70 ALA A O 1
ATOM 556 N N . VAL A 1 71 ? -1.528 -9.561 2.131 1.00 98.12 71 VAL A N 1
ATOM 557 C CA . VAL A 1 71 ? -2.820 -8.857 2.108 1.00 98.12 71 VAL A CA 1
ATOM 558 C C . VAL A 1 71 ? -3.983 -9.848 2.000 1.00 98.12 71 VAL A C 1
ATOM 560 O O . VAL A 1 71 ? -4.951 -9.741 2.754 1.00 98.12 71 VAL A O 1
ATOM 563 N N . ASP A 1 72 ? -3.868 -10.851 1.129 1.00 96.50 72 ASP A N 1
ATOM 564 C CA . ASP A 1 72 ? -4.915 -11.850 0.875 1.00 96.50 72 ASP A CA 1
ATOM 565 C C . ASP A 1 72 ? -5.189 -12.773 2.074 1.00 96.50 72 ASP A C 1
ATOM 567 O O . ASP A 1 72 ? -6.271 -13.347 2.187 1.00 96.50 72 ASP A O 1
ATOM 571 N N . LYS A 1 73 ? -4.239 -12.894 3.010 1.00 97.94 73 LYS A N 1
ATOM 572 C CA . LYS A 1 73 ? -4.425 -13.653 4.260 1.00 97.94 73 LYS A CA 1
ATOM 573 C C . LYS A 1 73 ? -5.242 -12.900 5.307 1.00 97.94 73 LYS A C 1
ATOM 575 O O . LYS A 1 73 ? -5.629 -13.498 6.311 1.00 97.94 73 LYS A O 1
ATOM 580 N N . LEU A 1 74 ? -5.467 -11.602 5.120 1.00 97.81 74 LEU A N 1
ATOM 581 C CA . LEU A 1 74 ? -6.186 -10.771 6.076 1.00 97.81 74 LEU A CA 1
ATOM 582 C C . LEU A 1 74 ? -7.626 -10.530 5.624 1.00 97.81 74 LEU A C 1
ATOM 584 O O . LEU A 1 74 ? -7.876 -10.322 4.433 1.00 97.81 74 LEU A O 1
ATOM 588 N N . PRO A 1 75 ? -8.580 -10.499 6.571 1.00 97.62 75 PRO A N 1
ATOM 589 C CA . PRO A 1 75 ? -9.962 -10.200 6.246 1.00 97.62 75 PRO A CA 1
ATOM 590 C C . PRO A 1 75 ? -10.091 -8.775 5.706 1.00 97.62 75 PRO A C 1
ATOM 592 O O . PRO A 1 75 ? -9.407 -7.854 6.157 1.00 97.62 75 PRO A O 1
ATOM 595 N N . GLN A 1 76 ? -11.039 -8.589 4.791 1.00 97.31 76 GLN A N 1
ATOM 596 C CA . GLN A 1 76 ? -11.403 -7.261 4.317 1.00 97.31 76 GLN A CA 1
ATOM 597 C C . GLN A 1 76 ? -11.985 -6.419 5.462 1.00 97.31 76 GLN A C 1
ATOM 599 O O . GLN A 1 76 ? -12.759 -6.910 6.297 1.00 97.31 76 GLN A O 1
ATOM 604 N N . TYR A 1 77 ? -11.625 -5.137 5.496 1.00 97.56 77 TYR A N 1
ATOM 605 C CA . TYR A 1 77 ? -12.241 -4.166 6.395 1.00 97.56 77 TYR A CA 1
ATOM 606 C C . TYR A 1 77 ? -13.670 -3.794 5.935 1.00 97.56 77 TYR A C 1
ATOM 608 O O . TYR A 1 77 ? -14.005 -3.931 4.755 1.00 97.56 77 TYR A O 1
ATOM 616 N N . PRO A 1 78 ? -14.555 -3.339 6.840 1.00 96.75 78 PRO A N 1
ATOM 617 C CA . PRO A 1 78 ? -15.930 -2.977 6.487 1.00 96.75 78 PRO A CA 1
ATOM 618 C C . PRO A 1 78 ? -15.968 -1.688 5.651 1.00 96.75 78 PRO A C 1
ATOM 620 O O . PRO A 1 78 ? -15.717 -0.601 6.167 1.00 96.75 78 PRO A O 1
ATOM 623 N N . LYS A 1 79 ? -16.273 -1.792 4.352 1.00 96.06 79 LYS A N 1
ATOM 624 C CA . LYS A 1 79 ? -16.223 -0.656 3.406 1.00 96.06 79 LYS A CA 1
ATOM 625 C C . LYS A 1 79 ? -17.207 0.472 3.743 1.00 96.06 79 LYS A C 1
ATOM 627 O O . LYS A 1 79 ? -16.983 1.608 3.343 1.00 96.06 79 LYS A O 1
ATOM 632 N N . ASP A 1 80 ? -18.271 0.165 4.478 1.00 95.25 80 ASP A N 1
ATOM 633 C CA . ASP A 1 80 ? -19.290 1.098 4.967 1.00 95.25 80 ASP A CA 1
ATOM 634 C C . ASP A 1 80 ? -18.827 1.941 6.167 1.00 95.25 80 ASP A C 1
ATOM 636 O O . ASP A 1 80 ? -19.502 2.899 6.546 1.00 95.25 80 ASP A O 1
ATOM 640 N N . LYS A 1 81 ? -17.669 1.624 6.764 1.00 90.75 81 LYS A N 1
ATOM 641 C CA . LYS 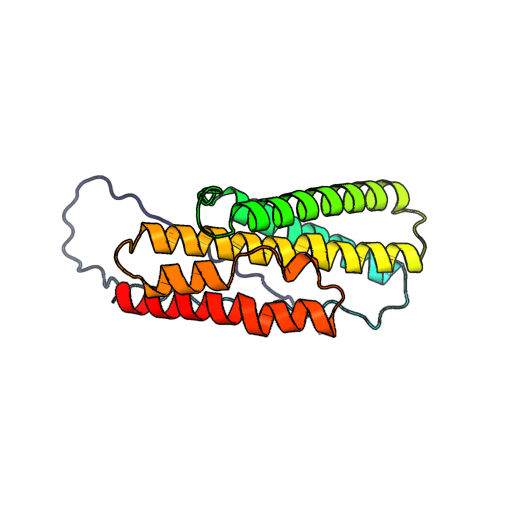A 1 81 ? -17.101 2.398 7.869 1.00 90.75 81 LYS A CA 1
ATOM 642 C C . LYS A 1 81 ? -16.031 3.374 7.410 1.00 90.75 81 LYS A C 1
ATOM 644 O O . LYS A 1 81 ? -15.222 3.101 6.526 1.00 90.75 81 LYS A O 1
ATOM 649 N N . TYR A 1 82 ? -15.971 4.495 8.125 1.00 92.12 82 TYR A N 1
ATOM 650 C CA . TYR A 1 82 ? -14.939 5.516 7.956 1.00 92.12 82 TYR A CA 1
ATOM 651 C C . TYR A 1 82 ? -14.859 5.952 6.483 1.00 92.12 82 TYR A C 1
ATOM 653 O O . TYR A 1 82 ? -15.885 6.180 5.846 1.00 92.12 82 TYR A O 1
ATOM 661 N N . LYS A 1 83 ? -13.650 6.054 5.931 1.00 95.44 83 LYS A N 1
ATOM 662 C CA . LYS A 1 83 ? -13.409 6.266 4.504 1.00 95.44 83 LYS A CA 1
ATOM 663 C C . LYS A 1 83 ? -12.876 5.001 3.820 1.00 95.44 83 LYS A C 1
ATOM 665 O O . LYS A 1 83 ? -12.238 5.082 2.772 1.00 95.44 83 LYS A O 1
ATOM 670 N N . TYR A 1 84 ? -13.171 3.822 4.372 1.00 97.00 84 TYR A N 1
ATOM 671 C CA . TYR A 1 84 ? -12.664 2.559 3.846 1.00 97.00 84 TYR A CA 1
ATOM 672 C C . TYR A 1 84 ? -13.149 2.239 2.429 1.00 97.00 84 TYR A C 1
ATOM 674 O O . TYR A 1 84 ? -12.425 1.584 1.685 1.00 97.00 84 TYR A O 1
ATOM 682 N N . ALA A 1 85 ? -14.314 2.735 2.001 1.00 97.31 85 ALA A N 1
ATOM 683 C CA . ALA A 1 85 ? -14.719 2.628 0.598 1.00 97.31 85 ALA A CA 1
ATOM 684 C C . ALA A 1 85 ? -13.705 3.297 -0.350 1.00 97.31 85 ALA A C 1
ATOM 686 O O . ALA A 1 85 ? -13.388 2.761 -1.409 1.00 97.31 85 ALA A O 1
ATOM 687 N N . ARG A 1 86 ? -13.152 4.452 0.046 1.00 97.25 86 ARG A N 1
ATOM 688 C CA . ARG A 1 86 ? -12.128 5.162 -0.731 1.00 97.25 86 ARG A CA 1
ATOM 689 C C . ARG A 1 86 ? -10.765 4.472 -0.634 1.00 97.25 86 ARG A C 1
ATOM 691 O O . ARG A 1 86 ? -10.090 4.362 -1.650 1.00 97.25 86 ARG A O 1
ATOM 698 N N . GLN A 1 87 ? -10.397 3.960 0.542 1.00 97.94 87 GLN A N 1
ATOM 699 C CA . GLN A 1 87 ? -9.211 3.107 0.709 1.00 97.94 87 GLN A CA 1
ATOM 700 C C . GLN A 1 87 ? -9.269 1.877 -0.215 1.00 97.94 87 GLN A C 1
ATOM 702 O O . GLN A 1 87 ? -8.304 1.563 -0.902 1.00 97.94 87 GLN A O 1
ATOM 707 N N . ASP A 1 88 ? -10.427 1.217 -0.290 1.00 98.06 88 ASP A N 1
ATOM 708 C CA . ASP A 1 88 ? -10.648 0.036 -1.133 1.00 98.06 88 ASP A CA 1
ATOM 709 C C . ASP A 1 88 ? -10.578 0.360 -2.624 1.00 98.06 88 ASP A C 1
ATOM 711 O O . ASP A 1 88 ? -9.989 -0.398 -3.393 1.00 98.06 88 ASP A O 1
ATOM 715 N N . TYR A 1 89 ? -11.128 1.508 -3.022 1.00 97.50 89 TYR A N 1
ATOM 716 C CA . TYR A 1 89 ? -10.980 2.019 -4.378 1.00 97.50 89 TYR A CA 1
ATOM 717 C C . TYR A 1 89 ? -9.504 2.257 -4.725 1.00 97.50 89 TYR A C 1
ATOM 719 O O . TYR A 1 89 ? -9.032 1.767 -5.748 1.00 97.50 89 TYR A O 1
ATOM 727 N N . ALA A 1 90 ? -8.759 2.940 -3.847 1.00 97.56 90 ALA A N 1
ATOM 728 C CA . ALA A 1 90 ? -7.334 3.205 -4.033 1.00 97.56 90 ALA A CA 1
ATOM 729 C C . ALA A 1 90 ? -6.527 1.909 -4.197 1.00 97.56 90 ALA A C 1
ATOM 731 O O . ALA A 1 90 ? -5.715 1.791 -5.116 1.00 97.56 90 ALA A O 1
ATOM 732 N N . TRP A 1 91 ? -6.782 0.914 -3.342 1.00 98.00 91 TRP A N 1
ATOM 733 C CA . TRP A 1 91 ? -6.143 -0.395 -3.441 1.00 98.00 91 TRP A CA 1
ATOM 734 C C . TRP A 1 91 ? -6.505 -1.130 -4.738 1.00 98.00 91 TRP A C 1
ATOM 736 O O . TRP A 1 91 ? -5.628 -1.657 -5.425 1.00 98.00 91 TRP A O 1
ATOM 746 N N . THR A 1 92 ? -7.789 -1.145 -5.099 1.00 98.06 92 THR A N 1
ATOM 747 C CA . THR A 1 92 ? -8.277 -1.842 -6.297 1.00 98.06 92 THR A CA 1
ATOM 748 C C . THR A 1 92 ? -7.677 -1.252 -7.571 1.00 98.06 92 THR A C 1
ATOM 750 O O . THR A 1 92 ? -7.203 -2.008 -8.421 1.00 98.06 92 THR A O 1
ATOM 753 N N . GLU A 1 93 ? -7.626 0.077 -7.676 1.00 97.62 93 GLU A N 1
ATOM 754 C CA . GLU A 1 93 ? -7.003 0.757 -8.813 1.00 97.62 93 GLU A CA 1
ATOM 755 C C . GLU A 1 93 ? -5.492 0.541 -8.855 1.00 97.62 93 GLU A C 1
ATOM 757 O O . GLU A 1 93 ? -4.965 0.214 -9.917 1.00 97.62 93 GLU A O 1
ATOM 762 N N . GLY A 1 94 ? -4.800 0.621 -7.713 1.00 97.56 94 GLY A N 1
ATOM 763 C CA . GLY A 1 94 ? -3.373 0.299 -7.638 1.00 97.56 94 GLY A CA 1
ATOM 764 C C . GLY A 1 94 ? -3.086 -1.106 -8.167 1.00 97.56 94 GLY A C 1
ATOM 765 O O . GLY A 1 94 ? -2.269 -1.276 -9.068 1.00 97.56 94 GLY A O 1
ATOM 766 N N . LYS A 1 95 ? -3.851 -2.108 -7.712 1.00 97.94 95 LYS A N 1
ATOM 767 C CA . LYS A 1 95 ? -3.726 -3.491 -8.192 1.00 97.94 95 LYS A CA 1
ATOM 768 C C . LYS A 1 95 ? -4.013 -3.625 -9.692 1.00 97.94 95 LYS A C 1
ATOM 770 O O . LYS A 1 95 ? -3.303 -4.357 -10.382 1.00 97.94 95 LYS A O 1
ATOM 775 N N . ARG A 1 96 ? -5.039 -2.939 -10.214 1.00 98.50 96 ARG A N 1
ATOM 776 C CA . ARG A 1 96 ? -5.357 -2.934 -11.654 1.00 98.50 96 ARG A CA 1
ATOM 777 C C . ARG A 1 96 ? -4.185 -2.380 -12.468 1.00 98.50 96 ARG A C 1
ATOM 779 O O . ARG A 1 96 ? -3.736 -3.045 -13.400 1.00 98.50 96 ARG A O 1
ATOM 786 N N . ILE A 1 97 ? -3.658 -1.221 -12.073 1.00 98.00 97 ILE A N 1
ATOM 787 C CA . ILE A 1 97 ? -2.525 -0.562 -12.734 1.00 98.00 97 ILE A CA 1
ATOM 788 C C . ILE A 1 97 ? -1.274 -1.446 -12.671 1.00 98.00 97 ILE A C 1
ATOM 790 O O . ILE A 1 97 ? -0.637 -1.675 -13.698 1.00 98.00 97 ILE A O 1
ATOM 794 N N . SER A 1 98 ? -0.945 -2.014 -11.507 1.00 98.12 98 SER A N 1
ATOM 795 C CA . SER A 1 98 ? 0.188 -2.936 -11.367 1.00 98.12 98 SER A CA 1
ATOM 796 C C . SER A 1 98 ? 0.074 -4.137 -12.304 1.00 98.12 98 SER A C 1
ATOM 798 O O . SER A 1 98 ? 1.053 -4.497 -12.953 1.00 98.12 98 SER A O 1
ATOM 800 N N . ASN A 1 99 ? -1.115 -4.730 -12.441 1.00 97.88 99 ASN A N 1
ATOM 801 C CA . ASN A 1 99 ? -1.331 -5.845 -13.364 1.00 97.88 99 ASN A CA 1
ATOM 802 C C . ASN A 1 99 ? -1.110 -5.443 -14.830 1.00 97.88 99 ASN A C 1
ATOM 804 O O . ASN A 1 99 ? -0.471 -6.186 -15.576 1.00 97.88 99 ASN A O 1
ATOM 808 N N . GLU A 1 100 ? -1.589 -4.269 -15.242 1.00 98.06 100 GLU A N 1
ATOM 809 C CA . GLU A 1 100 ? -1.360 -3.739 -16.593 1.00 98.06 100 GLU A CA 1
ATOM 810 C C . GLU A 1 100 ? 0.129 -3.465 -16.853 1.00 98.06 100 GLU A C 1
ATOM 812 O O . GLU A 1 100 ? 0.653 -3.825 -17.910 1.00 98.06 100 GLU A O 1
ATOM 817 N N . LEU A 1 101 ? 0.843 -2.891 -15.879 1.00 97.38 101 LEU A N 1
ATOM 818 C CA . LEU A 1 101 ? 2.290 -2.663 -15.954 1.00 97.38 101 LEU A CA 1
ATOM 819 C C . LEU A 1 101 ? 3.062 -3.977 -16.097 1.00 97.38 101 LEU A C 1
ATOM 821 O O . LEU A 1 101 ? 3.942 -4.078 -16.949 1.00 97.38 101 LEU A O 1
ATOM 825 N N . LEU A 1 102 ? 2.705 -4.998 -15.315 1.00 96.62 102 LEU A N 1
ATOM 826 C CA . LEU A 1 102 ? 3.321 -6.325 -15.371 1.00 96.62 102 LEU A CA 1
ATOM 827 C C . LEU A 1 102 ? 3.103 -6.997 -16.731 1.00 96.62 102 LEU A C 1
ATOM 829 O O . LEU A 1 102 ? 4.049 -7.529 -17.314 1.00 96.62 102 LEU A O 1
ATOM 833 N N . GLN A 1 103 ? 1.880 -6.950 -17.265 1.00 97.25 103 GLN A N 1
ATOM 834 C CA . GLN A 1 103 ? 1.576 -7.478 -18.599 1.00 97.25 103 GLN A CA 1
ATOM 835 C C . GLN A 1 103 ? 2.391 -6.757 -19.677 1.00 97.25 103 GLN A C 1
ATOM 837 O O . GLN A 1 103 ? 3.045 -7.399 -20.501 1.00 97.25 103 GLN A O 1
ATOM 842 N N . ASN A 1 104 ? 2.411 -5.424 -19.638 1.00 95.81 104 ASN A N 1
ATOM 843 C CA . ASN A 1 104 ? 3.165 -4.608 -20.584 1.00 95.81 104 ASN A CA 1
ATOM 844 C C . ASN A 1 104 ? 4.671 -4.876 -20.515 1.00 95.81 104 ASN A C 1
ATOM 846 O O . ASN A 1 104 ? 5.315 -5.020 -21.557 1.00 95.81 104 ASN A O 1
ATOM 850 N N . TYR A 1 105 ? 5.222 -4.972 -19.305 1.00 96.69 105 TYR A N 1
ATOM 851 C CA . TYR A 1 105 ? 6.625 -5.290 -19.086 1.00 96.69 105 TYR A CA 1
ATOM 852 C C . TYR A 1 105 ? 6.976 -6.659 -19.656 1.00 96.69 105 TYR A C 1
ATOM 854 O O . TYR A 1 105 ? 7.905 -6.757 -20.450 1.00 96.69 105 TYR A O 1
ATOM 862 N N . ASN A 1 106 ? 6.202 -7.698 -19.335 1.00 96.44 106 ASN A N 1
ATOM 863 C CA . ASN A 1 106 ? 6.451 -9.053 -19.826 1.00 96.44 106 ASN A CA 1
ATOM 864 C C . ASN A 1 106 ? 6.407 -9.129 -21.360 1.00 96.44 106 ASN A C 1
ATOM 866 O O . ASN A 1 106 ? 7.278 -9.753 -21.962 1.00 96.44 106 ASN A O 1
ATOM 870 N N . ASN A 1 107 ? 5.462 -8.428 -21.995 1.00 96.75 107 ASN A N 1
ATOM 871 C CA . ASN A 1 107 ? 5.333 -8.388 -23.455 1.00 96.75 107 ASN A CA 1
ATOM 872 C C . ASN A 1 107 ? 6.506 -7.679 -24.149 1.00 96.75 107 ASN A C 1
ATOM 874 O O . ASN A 1 107 ? 6.846 -8.015 -25.281 1.00 96.75 107 ASN A O 1
ATOM 878 N N . LYS A 1 108 ? 7.117 -6.690 -23.489 1.00 95.25 108 LYS A N 1
ATOM 879 C CA . LYS A 1 108 ? 8.187 -5.852 -24.058 1.00 95.25 108 LYS A CA 1
ATOM 880 C C . LYS A 1 108 ? 9.567 -6.162 -23.479 1.00 95.25 108 LYS A C 1
ATOM 882 O O . LYS A 1 108 ? 10.546 -5.530 -23.853 1.00 95.25 108 LYS A O 1
ATOM 887 N N . LYS A 1 109 ? 9.696 -7.126 -22.564 1.00 94.06 109 LYS A N 1
ATOM 888 C CA . LYS A 1 109 ? 10.910 -7.323 -21.751 1.00 94.06 109 LYS A CA 1
ATOM 889 C C . LYS A 1 109 ? 12.187 -7.497 -22.580 1.00 94.06 109 LYS A C 1
ATOM 891 O O . LYS A 1 109 ? 13.259 -7.062 -22.159 1.00 94.06 109 LYS A O 1
ATOM 896 N N . SER A 1 110 ? 12.103 -8.119 -23.754 1.00 94.94 110 SER A N 1
ATOM 897 C CA . SER A 1 110 ? 13.258 -8.337 -24.633 1.00 94.94 110 SER A CA 1
ATOM 898 C C . SER A 1 110 ? 13.767 -7.051 -25.294 1.00 94.94 110 SER A C 1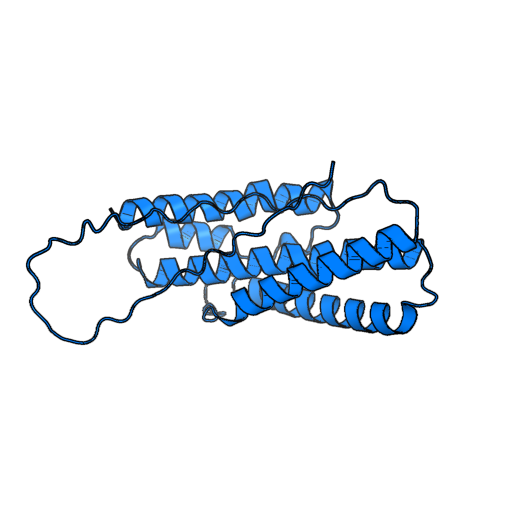
ATOM 900 O O . SER A 1 110 ? 14.978 -6.898 -25.428 1.00 94.94 110 SER A O 1
ATOM 902 N N . ASN A 1 111 ? 12.882 -6.111 -25.636 1.00 95.38 111 ASN A N 1
ATOM 903 C CA . ASN A 1 111 ? 13.182 -4.912 -26.429 1.00 95.38 111 ASN A CA 1
ATOM 904 C C . ASN A 1 111 ? 12.783 -3.584 -25.758 1.00 95.38 111 ASN A C 1
ATOM 906 O O . ASN A 1 111 ? 12.771 -2.549 -26.419 1.00 95.38 111 ASN A O 1
ATOM 910 N N . ILE A 1 112 ? 12.451 -3.608 -24.466 1.00 96.56 112 ILE A N 1
ATOM 911 C CA . ILE A 1 112 ? 12.112 -2.421 -23.679 1.00 96.56 112 ILE A CA 1
ATOM 912 C C . ILE A 1 112 ? 13.263 -1.411 -23.714 1.00 96.56 112 ILE A C 1
ATOM 914 O O . ILE A 1 112 ? 14.423 -1.781 -23.528 1.00 96.56 112 ILE A O 1
ATOM 918 N N . ASP A 1 113 ? 12.942 -0.144 -23.953 1.00 95.31 113 ASP A N 1
ATOM 919 C CA . ASP A 1 113 ? 13.907 0.947 -23.857 1.00 95.31 113 ASP A CA 1
ATOM 920 C C . ASP A 1 113 ? 14.087 1.415 -22.401 1.00 95.31 113 ASP A C 1
ATOM 922 O O . ASP A 1 113 ? 13.326 1.055 -21.498 1.00 95.31 113 ASP A O 1
ATOM 926 N N . VAL A 1 114 ? 15.120 2.223 -22.160 1.00 95.06 114 VAL A N 1
ATOM 927 C CA . VAL A 1 114 ? 15.457 2.704 -20.812 1.00 95.06 114 VAL A CA 1
ATOM 928 C C . VAL A 1 114 ? 14.353 3.572 -20.197 1.00 95.06 114 VAL A C 1
ATOM 930 O O . VAL A 1 114 ? 14.112 3.478 -18.996 1.00 95.06 114 VAL A O 1
ATOM 933 N N . ALA A 1 115 ? 13.648 4.381 -20.995 1.00 94.19 115 ALA A N 1
ATOM 934 C CA . ALA A 1 115 ? 12.622 5.296 -20.500 1.00 94.19 115 ALA A CA 1
ATOM 935 C C . ALA A 1 115 ? 11.374 4.532 -20.043 1.00 94.19 115 ALA A C 1
ATOM 937 O O . ALA A 1 115 ? 10.835 4.793 -18.967 1.00 94.19 115 ALA A O 1
ATOM 938 N N . LEU A 1 116 ? 10.948 3.540 -20.824 1.00 94.88 116 LEU A N 1
ATOM 939 C CA . LEU A 1 116 ? 9.834 2.672 -20.479 1.00 94.88 116 LEU A CA 1
ATOM 940 C C . LEU A 1 116 ? 10.193 1.728 -19.327 1.00 94.88 116 LEU A C 1
ATOM 942 O O . LEU A 1 116 ? 9.347 1.488 -18.466 1.00 94.88 116 LEU A O 1
ATOM 946 N N . ALA A 1 117 ? 11.429 1.221 -19.269 1.00 96.25 117 ALA A N 1
ATOM 947 C CA . ALA A 1 117 ? 11.894 0.400 -18.152 1.00 96.25 117 ALA A CA 1
ATOM 948 C C . ALA A 1 117 ? 11.913 1.199 -16.839 1.00 96.25 117 ALA A C 1
ATOM 950 O O . ALA A 1 117 ? 11.400 0.716 -15.829 1.00 96.25 117 ALA A O 1
ATOM 951 N N . LYS A 1 118 ? 12.408 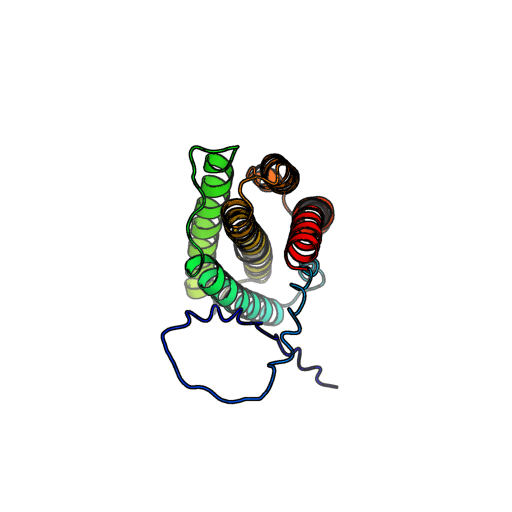2.445 -16.881 1.00 96.19 118 LYS A N 1
ATOM 952 C CA . LYS A 1 118 ? 12.338 3.392 -15.764 1.00 96.19 118 LYS A CA 1
ATOM 953 C C . LYS A 1 118 ? 10.898 3.620 -15.317 1.00 96.19 118 LYS A C 1
ATOM 955 O O . LYS A 1 118 ? 10.585 3.377 -14.158 1.00 96.19 118 LYS A O 1
ATOM 960 N N . LYS A 1 119 ? 10.016 4.032 -16.233 1.00 95.19 119 LYS A N 1
ATOM 961 C CA . LYS A 1 119 ? 8.613 4.318 -15.903 1.00 95.19 119 LYS A CA 1
ATOM 962 C C . LYS A 1 119 ? 7.911 3.097 -15.305 1.00 95.19 119 LYS A C 1
ATOM 964 O O . LYS A 1 119 ? 7.221 3.215 -14.304 1.00 95.19 119 LYS A O 1
ATOM 969 N N . THR A 1 120 ? 8.133 1.917 -15.885 1.00 96.81 120 THR A N 1
ATOM 970 C CA . THR A 1 120 ? 7.591 0.652 -15.365 1.00 96.81 120 THR A CA 1
ATOM 971 C C . THR A 1 120 ? 8.052 0.400 -13.933 1.00 96.81 120 THR A C 1
ATOM 973 O O . THR A 1 120 ? 7.239 0.025 -13.096 1.00 96.81 120 THR A O 1
ATOM 976 N N . TYR A 1 121 ? 9.341 0.599 -13.647 1.00 97.44 121 TYR A N 1
ATOM 977 C CA . TYR A 1 121 ? 9.886 0.439 -12.303 1.00 97.44 121 TYR A CA 1
ATOM 978 C C . TYR A 1 121 ? 9.260 1.420 -11.307 1.00 97.44 121 TYR A C 1
ATOM 980 O O . TYR A 1 121 ? 8.768 0.985 -10.270 1.00 97.44 121 TYR A O 1
ATOM 988 N N . GLU A 1 122 ? 9.247 2.715 -11.626 1.00 96.19 122 GLU A N 1
ATOM 989 C CA . GLU A 1 122 ? 8.740 3.763 -10.732 1.00 96.19 122 GLU A CA 1
ATOM 990 C C . GLU A 1 122 ? 7.237 3.592 -10.458 1.00 96.19 122 GLU A C 1
ATOM 992 O O . GLU A 1 122 ? 6.817 3.582 -9.298 1.00 96.19 122 GLU A O 1
ATOM 997 N N . ASP A 1 123 ? 6.438 3.351 -11.501 1.00 96.56 123 ASP A N 1
ATOM 998 C CA . ASP A 1 123 ? 4.998 3.135 -11.359 1.00 96.56 123 ASP A CA 1
ATOM 999 C C . ASP A 1 123 ? 4.699 1.839 -10.591 1.00 96.56 123 ASP A C 1
ATOM 1001 O O . ASP A 1 123 ? 3.829 1.814 -9.719 1.00 96.56 123 ASP A O 1
ATOM 1005 N N . LEU A 1 124 ? 5.418 0.745 -10.877 1.00 97.62 124 LEU A N 1
ATOM 1006 C CA . LEU A 1 124 ? 5.220 -0.512 -10.155 1.00 97.62 124 LEU A CA 1
ATOM 1007 C C . LEU A 1 124 ? 5.630 -0.375 -8.686 1.00 97.62 124 LEU A C 1
ATOM 1009 O O . LEU A 1 124 ? 4.997 -0.977 -7.821 1.00 97.62 124 LEU A O 1
ATOM 1013 N N . TYR A 1 125 ? 6.643 0.433 -8.380 1.00 97.50 125 TYR A N 1
ATOM 1014 C CA . TYR A 1 125 ? 7.003 0.719 -6.998 1.00 97.50 125 TYR A CA 1
ATOM 1015 C C . TYR A 1 125 ? 5.873 1.467 -6.283 1.00 97.50 125 TYR A C 1
ATOM 1017 O O . TYR A 1 125 ? 5.436 1.058 -5.210 1.00 97.50 125 TYR A O 1
ATOM 1025 N N . GLN A 1 126 ? 5.328 2.513 -6.901 1.00 96.12 126 GLN A N 1
ATOM 1026 C CA . GLN A 1 126 ? 4.224 3.283 -6.334 1.00 96.12 126 GLN A CA 1
ATOM 1027 C C . GLN A 1 126 ? 2.948 2.437 -6.165 1.00 96.12 126 GLN A C 1
ATOM 1029 O O . GLN A 1 126 ? 2.473 2.248 -5.042 1.00 96.12 126 GLN A O 1
ATOM 1034 N N . TYR A 1 127 ? 2.399 1.906 -7.258 1.00 97.00 127 TYR A N 1
ATOM 1035 C CA . TYR A 1 127 ? 1.102 1.218 -7.252 1.00 97.00 127 TYR A CA 1
ATOM 1036 C C . TYR A 1 127 ? 1.183 -0.227 -6.752 1.00 97.00 127 TYR A C 1
ATOM 1038 O O . TYR A 1 127 ? 0.208 -0.751 -6.219 1.00 97.00 127 TYR A O 1
ATOM 1046 N N . GLY A 1 128 ? 2.339 -0.875 -6.912 1.00 97.06 128 GLY A N 1
ATOM 1047 C CA . GLY A 1 128 ? 2.569 -2.241 -6.450 1.00 97.06 128 GLY A CA 1
ATOM 1048 C C . GLY A 1 128 ? 3.058 -2.276 -5.007 1.00 97.06 128 GLY A C 1
ATOM 1049 O O . GLY A 1 128 ? 2.403 -2.863 -4.153 1.00 97.06 128 GLY A O 1
ATOM 1050 N N . ILE A 1 129 ? 4.189 -1.636 -4.703 1.00 98.06 129 ILE A N 1
ATOM 1051 C CA . ILE A 1 129 ? 4.823 -1.748 -3.378 1.00 98.06 129 ILE A CA 1
ATOM 1052 C C . ILE A 1 129 ? 4.144 -0.853 -2.345 1.00 98.06 129 ILE A C 1
ATOM 1054 O O . ILE A 1 129 ? 3.653 -1.344 -1.325 1.00 98.06 129 ILE A O 1
ATOM 1058 N N . VAL A 1 130 ? 4.092 0.458 -2.594 1.00 97.94 130 VAL A N 1
ATOM 1059 C CA . VAL A 1 130 ? 3.629 1.412 -1.574 1.00 97.94 130 VAL A CA 1
ATOM 1060 C C . VAL A 1 130 ? 2.146 1.197 -1.265 1.00 97.94 130 VAL A C 1
ATOM 1062 O O . VAL A 1 130 ? 1.772 1.078 -0.098 1.00 97.94 130 VAL A O 1
ATOM 1065 N N . TYR A 1 131 ? 1.299 1.051 -2.288 1.00 98.25 131 TYR A N 1
ATOM 1066 C CA . TYR A 1 131 ? -0.138 0.822 -2.087 1.00 98.25 131 TYR A CA 1
ATOM 1067 C C . TYR A 1 131 ? -0.414 -0.513 -1.381 1.00 98.25 131 TYR A C 1
ATOM 1069 O O . TYR A 1 131 ? -1.284 -0.561 -0.512 1.00 98.25 131 TYR A O 1
ATOM 1077 N N . ALA A 1 132 ? 0.335 -1.580 -1.687 1.00 98.50 132 ALA A N 1
ATOM 1078 C CA . ALA A 1 132 ? 0.163 -2.862 -1.001 1.00 98.50 132 ALA A CA 1
ATOM 1079 C C . ALA A 1 132 ? 0.589 -2.795 0.469 1.00 98.50 132 ALA A C 1
ATOM 1081 O O . ALA A 1 132 ? -0.059 -3.401 1.322 1.00 98.50 132 ALA A O 1
ATOM 1082 N N . HIS A 1 133 ? 1.632 -2.028 0.798 1.00 98.62 133 HIS A N 1
ATOM 1083 C CA . HIS A 1 133 ? 1.976 -1.758 2.191 1.00 98.62 133 HIS A CA 1
ATOM 1084 C C . HIS A 1 133 ? 0.866 -1.007 2.928 1.00 98.62 133 HIS A C 1
ATOM 1086 O O . HIS A 1 133 ? 0.538 -1.384 4.055 1.00 98.62 133 HIS A O 1
ATOM 1092 N N . ILE A 1 134 ? 0.282 0.025 2.313 1.00 98.56 134 ILE A N 1
ATOM 1093 C C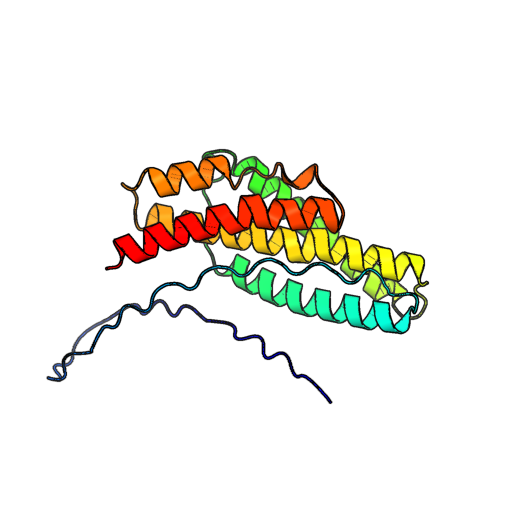A . ILE A 1 134 ? -0.823 0.780 2.919 1.00 98.56 134 ILE A CA 1
ATOM 1094 C C . ILE A 1 134 ? -2.034 -0.131 3.144 1.00 98.56 134 ILE A C 1
ATOM 1096 O O . ILE A 1 134 ? -2.582 -0.151 4.245 1.00 98.56 134 ILE A O 1
ATOM 1100 N N . GLU A 1 135 ? -2.404 -0.942 2.150 1.00 98.69 135 GLU A N 1
ATOM 1101 C CA . GLU A 1 135 ? -3.507 -1.900 2.268 1.00 98.69 135 GLU A CA 1
ATOM 1102 C C . GLU A 1 135 ? -3.256 -2.936 3.373 1.00 98.69 135 GLU A C 1
ATOM 1104 O O . GLU A 1 135 ? -4.141 -3.223 4.184 1.00 98.69 135 GLU A O 1
ATOM 1109 N N . LEU A 1 136 ? -2.034 -3.472 3.448 1.00 98.75 136 LEU A N 1
ATOM 1110 C CA . LEU A 1 136 ? -1.645 -4.414 4.492 1.00 98.75 136 LEU A CA 1
ATOM 1111 C C . LEU A 1 136 ? -1.822 -3.791 5.883 1.00 98.75 136 LEU A C 1
ATOM 1113 O O . LEU A 1 136 ? -2.438 -4.406 6.754 1.00 98.75 136 LEU A O 1
ATOM 1117 N N . MET A 1 137 ? -1.337 -2.561 6.079 1.00 98.75 137 MET A N 1
ATOM 1118 C CA . MET A 1 137 ? -1.491 -1.830 7.340 1.00 98.75 137 MET A CA 1
ATOM 1119 C C . MET A 1 137 ? -2.965 -1.551 7.664 1.00 98.75 137 MET A C 1
ATOM 1121 O O . MET A 1 137 ? -3.371 -1.752 8.808 1.00 98.75 137 MET A O 1
ATOM 1125 N N . ALA A 1 138 ? -3.783 -1.167 6.678 1.00 98.62 138 ALA A N 1
ATOM 1126 C CA . ALA A 1 138 ? -5.212 -0.912 6.868 1.00 98.62 138 ALA A CA 1
ATOM 1127 C C . ALA A 1 138 ? -5.956 -2.167 7.352 1.00 98.62 138 ALA A C 1
ATOM 1129 O O . ALA A 1 138 ? -6.692 -2.124 8.343 1.00 98.62 138 ALA A O 1
ATOM 1130 N N . ARG A 1 139 ? -5.721 -3.320 6.708 1.00 98.69 139 ARG A N 1
ATOM 1131 C CA . ARG A 1 139 ? -6.336 -4.593 7.118 1.00 98.69 139 ARG A CA 1
ATOM 1132 C C . ARG A 1 139 ? -5.853 -5.058 8.488 1.00 98.69 139 ARG A C 1
ATOM 1134 O O . ARG A 1 139 ? -6.665 -5.502 9.297 1.00 98.69 139 ARG A O 1
ATOM 1141 N N . GLN A 1 140 ? -4.555 -4.940 8.775 1.00 98.62 140 GLN A N 1
ATOM 1142 C CA . GLN A 1 140 ? -4.006 -5.289 10.091 1.00 98.62 140 GLN A CA 1
ATOM 1143 C C . GLN A 1 140 ? -4.585 -4.398 11.195 1.00 98.62 140 GLN A C 1
ATOM 1145 O O . GLN A 1 140 ? -4.999 -4.902 12.239 1.00 98.62 140 GLN A O 1
ATOM 1150 N N . ALA A 1 141 ? -4.683 -3.091 10.953 1.00 98.56 141 ALA A N 1
ATOM 1151 C CA . ALA A 1 141 ? -5.284 -2.154 11.891 1.00 98.56 141 ALA A CA 1
ATOM 1152 C C . ALA A 1 141 ? -6.750 -2.505 12.188 1.00 98.56 141 ALA A C 1
ATOM 1154 O O . ALA A 1 141 ? -7.157 -2.509 13.351 1.00 98.56 141 ALA A O 1
ATOM 1155 N N . GLU A 1 142 ? -7.530 -2.890 11.174 1.00 98.31 142 GLU A N 1
ATOM 1156 C CA . GLU A 1 142 ? -8.908 -3.342 11.381 1.00 98.31 142 GLU A CA 1
ATOM 1157 C C . GLU A 1 142 ? -8.992 -4.637 12.206 1.00 98.31 142 GLU A C 1
ATOM 1159 O O . GLU A 1 142 ? -9.882 -4.776 13.048 1.00 98.31 142 GLU A O 1
ATOM 1164 N N . VAL A 1 143 ? -8.059 -5.578 12.015 1.00 98.31 143 VAL A N 1
ATOM 1165 C CA . VAL A 1 143 ? -7.964 -6.778 12.865 1.00 98.31 143 VAL A CA 1
ATOM 1166 C C . VAL A 1 143 ? -7.753 -6.378 14.328 1.00 98.31 143 VAL A C 1
ATOM 1168 O O . VAL A 1 143 ? -8.474 -6.868 15.200 1.00 98.31 143 VAL A O 1
ATOM 1171 N N . TYR A 1 144 ? -6.852 -5.433 14.607 1.00 98.19 144 TYR A N 1
ATOM 1172 C CA . TYR A 1 144 ? -6.640 -4.937 15.969 1.00 98.19 144 TYR A CA 1
ATOM 1173 C C . TYR A 1 144 ? -7.859 -4.199 16.529 1.00 98.19 144 TYR A C 1
ATOM 1175 O O . TYR A 1 144 ? -8.238 -4.427 17.676 1.00 98.19 144 TYR A O 1
ATOM 1183 N N . ARG A 1 145 ? -8.540 -3.379 15.723 1.00 97.88 145 ARG A N 1
ATOM 1184 C CA . ARG A 1 145 ? -9.793 -2.708 16.111 1.00 97.88 145 ARG A CA 1
ATOM 1185 C C . ARG A 1 145 ? -10.888 -3.708 16.481 1.00 97.88 145 ARG A C 1
ATOM 1187 O O . ARG A 1 145 ? -11.675 -3.454 17.392 1.00 97.88 145 ARG A O 1
ATOM 1194 N N . LYS A 1 146 ? -10.972 -4.848 15.790 1.00 97.25 146 LYS A N 1
ATOM 1195 C CA . LYS A 1 146 ? -11.907 -5.934 16.136 1.00 97.25 146 LYS A CA 1
ATOM 1196 C C . LYS A 1 146 ? -11.495 -6.666 17.412 1.00 97.25 146 LYS A C 1
ATOM 1198 O O . LYS A 1 146 ? -12.369 -7.020 18.196 1.00 97.25 146 LYS A O 1
ATOM 1203 N N . GLN A 1 147 ? -10.195 -6.855 17.633 1.00 97.19 147 GLN A N 1
ATOM 1204 C CA . GLN A 1 147 ? -9.663 -7.483 18.844 1.00 97.19 147 GLN A CA 1
ATOM 1205 C C . GLN A 1 147 ? -9.851 -6.610 20.096 1.00 97.19 147 GLN A C 1
ATOM 1207 O O . GLN A 1 147 ? -10.119 -7.138 21.172 1.00 97.19 147 GLN A O 1
ATOM 1212 N N . TYR A 1 148 ? -9.763 -5.285 19.954 1.00 97.06 148 TYR A N 1
ATOM 1213 C CA . TYR A 1 148 ? -9.891 -4.312 21.045 1.00 97.06 148 TYR A CA 1
ATOM 1214 C C . TYR A 1 148 ? -11.033 -3.317 20.778 1.00 97.06 148 TYR A C 1
ATOM 1216 O O . TYR A 1 148 ? -10.795 -2.122 20.589 1.00 97.06 148 TYR A O 1
ATOM 1224 N N . PRO A 1 149 ? -12.297 -3.778 20.756 1.00 95.81 149 PRO A N 1
ATOM 1225 C CA . PRO A 1 149 ? -13.421 -3.010 20.222 1.00 95.81 149 PRO A CA 1
ATOM 1226 C C . PRO A 1 149 ? -13.823 -1.788 21.056 1.00 95.81 149 PRO A C 1
ATOM 1228 O O . PRO A 1 149 ? -14.551 -0.941 20.543 1.00 95.81 149 PRO A O 1
ATOM 1231 N N . THR A 1 150 ? -13.378 -1.699 22.312 1.00 96.31 150 THR A N 1
ATOM 1232 C CA . THR A 1 150 ? -13.624 -0.562 23.213 1.00 96.31 150 THR A CA 1
ATOM 1233 C C . THR A 1 150 ? -12.522 0.497 23.154 1.00 96.31 150 THR A C 1
ATOM 1235 O O . THR A 1 150 ? -12.690 1.574 23.725 1.00 96.31 150 THR A O 1
ATOM 1238 N N . ASN A 1 151 ? -11.399 0.228 22.475 1.00 97.56 151 ASN A N 1
ATOM 1239 C CA . ASN A 1 151 ? -10.312 1.191 22.358 1.00 97.56 151 ASN A CA 1
ATOM 1240 C C . ASN A 1 151 ? -10.610 2.196 21.235 1.00 97.56 151 ASN A C 1
ATOM 1242 O O . ASN A 1 151 ? -10.457 1.912 20.045 1.00 97.56 151 ASN A O 1
ATOM 1246 N N . THR A 1 152 ? -11.035 3.392 21.630 1.00 97.00 152 THR A N 1
ATOM 1247 C CA . THR A 1 152 ? -11.386 4.471 20.700 1.00 97.00 152 THR A CA 1
ATOM 1248 C C . THR A 1 152 ? -10.168 5.107 20.032 1.00 97.00 152 THR A C 1
ATOM 1250 O O . THR A 1 152 ? -10.302 5.678 18.954 1.00 97.00 152 THR A O 1
ATOM 1253 N N . GLU A 1 153 ? -8.975 4.989 20.620 1.00 98.12 153 GLU A N 1
ATOM 1254 C CA . GLU A 1 153 ? -7.739 5.552 20.068 1.00 98.12 153 GLU A CA 1
ATOM 1255 C C . GLU A 1 153 ? -7.307 4.815 18.792 1.00 98.12 153 GLU A C 1
ATOM 1257 O O . GLU A 1 153 ? -7.032 5.462 17.781 1.00 98.12 153 GLU A O 1
ATOM 1262 N N . ILE A 1 154 ? -7.357 3.475 18.787 1.00 98.00 154 ILE A N 1
ATOM 1263 C CA . ILE A 1 154 ? -7.143 2.658 17.579 1.00 98.00 154 ILE A CA 1
ATOM 1264 C C . ILE A 1 154 ? -8.149 3.053 16.492 1.00 98.00 154 ILE A C 1
ATOM 1266 O O . ILE A 1 154 ? -7.772 3.275 15.343 1.00 98.00 154 ILE A O 1
ATOM 1270 N N . GLU A 1 155 ? -9.430 3.173 16.850 1.00 97.38 155 GLU A N 1
ATOM 1271 C CA . GLU A 1 155 ? -10.478 3.555 15.902 1.00 97.38 155 GLU A CA 1
ATOM 1272 C C . GLU A 1 155 ? -10.249 4.959 15.310 1.00 97.38 155 GLU A C 1
ATOM 1274 O O . GLU A 1 155 ? -10.422 5.158 14.106 1.00 97.38 155 GLU A O 1
ATOM 1279 N N . ASN A 1 156 ? -9.822 5.926 16.121 1.00 98.06 156 ASN A N 1
ATOM 1280 C CA . ASN A 1 156 ? -9.540 7.285 15.663 1.00 98.06 156 ASN A CA 1
ATOM 1281 C C . ASN A 1 156 ? -8.306 7.350 14.755 1.00 98.06 156 ASN A C 1
ATOM 1283 O O . ASN A 1 156 ? -8.345 8.032 13.730 1.00 98.06 156 ASN A O 1
ATOM 1287 N N . LEU A 1 157 ? -7.242 6.608 15.080 1.00 98.38 157 LEU A N 1
ATOM 1288 C CA . LEU A 1 157 ? -6.052 6.511 14.230 1.00 98.38 157 LEU A CA 1
ATOM 1289 C C . LEU A 1 157 ? -6.392 5.902 12.869 1.00 98.38 157 LEU A C 1
ATOM 1291 O O . LEU A 1 157 ? -5.969 6.431 11.844 1.00 98.38 157 LEU A O 1
ATOM 1295 N N . ILE A 1 158 ? -7.211 4.850 12.841 1.00 98.06 158 ILE A N 1
ATOM 1296 C CA . ILE A 1 158 ? -7.695 4.249 11.594 1.00 98.06 158 ILE A CA 1
ATOM 1297 C C . ILE A 1 158 ? -8.450 5.273 10.742 1.00 98.06 158 ILE A C 1
ATOM 1299 O O . ILE A 1 158 ? -8.120 5.448 9.569 1.00 98.06 158 ILE A O 1
ATOM 1303 N N . LYS A 1 159 ? -9.430 5.974 11.334 1.00 96.88 159 LYS A N 1
ATOM 1304 C CA . LYS A 1 159 ? -10.252 6.987 10.645 1.00 96.88 159 LYS A CA 1
ATOM 1305 C C . LYS A 1 159 ? -9.415 8.087 9.999 1.00 96.88 159 LYS A C 1
ATOM 1307 O O . LYS A 1 159 ? -9.775 8.560 8.924 1.00 96.88 159 LYS A O 1
ATOM 1312 N N . ALA A 1 160 ? -8.351 8.509 10.678 1.00 96.12 160 ALA A N 1
ATOM 1313 C CA . ALA A 1 160 ? -7.474 9.579 10.222 1.00 96.12 160 ALA A CA 1
ATOM 1314 C C . ALA A 1 160 ? -6.444 9.119 9.179 1.00 96.12 160 ALA A C 1
ATOM 1316 O O . ALA A 1 160 ? -5.940 9.952 8.437 1.00 96.12 160 ALA A O 1
ATOM 1317 N N . THR A 1 161 ? -6.118 7.824 9.137 1.00 97.56 161 THR A N 1
ATOM 1318 C CA . THR A 1 161 ? -4.966 7.318 8.373 1.00 97.56 161 THR A CA 1
ATOM 1319 C C . THR A 1 161 ? -5.366 6.637 7.069 1.00 97.56 161 THR A C 1
ATOM 1321 O O . THR A 1 161 ? -4.764 6.887 6.029 1.00 97.56 161 THR A O 1
ATOM 1324 N N . PHE A 1 162 ? -6.367 5.756 7.103 1.00 97.56 162 PHE A N 1
ATOM 1325 C CA . PHE A 1 162 ? -6.682 4.878 5.972 1.00 97.56 162 PHE A CA 1
ATOM 1326 C C . PHE A 1 162 ? -7.888 5.396 5.197 1.00 97.56 162 PHE A C 1
ATOM 1328 O O . PHE A 1 162 ? -8.992 4.851 5.283 1.00 97.56 162 PHE A O 1
ATOM 1335 N N . ASP A 1 163 ? -7.676 6.486 4.462 1.00 94.62 163 ASP A N 1
ATOM 1336 C CA . ASP A 1 163 ? -8.737 7.147 3.712 1.00 94.62 163 ASP A CA 1
ATOM 1337 C C . ASP A 1 163 ? -8.564 7.183 2.193 1.00 94.62 163 ASP A C 1
ATOM 1339 O O . ASP A 1 163 ? -9.424 7.729 1.501 1.00 94.62 163 ASP A O 1
ATOM 1343 N N . GLY A 1 164 ? -7.495 6.592 1.662 1.00 94.12 164 GLY A N 1
ATOM 1344 C CA . GLY A 1 164 ? -7.225 6.545 0.227 1.00 94.12 164 GLY A CA 1
ATOM 1345 C C . GLY A 1 164 ? -6.857 7.887 -0.421 1.00 94.12 164 GLY A C 1
ATOM 1346 O O . GLY A 1 164 ? -6.719 7.931 -1.644 1.00 94.12 164 GLY A O 1
ATOM 1347 N N . LEU A 1 165 ? -6.685 8.985 0.330 1.00 93.75 165 LEU A N 1
ATOM 1348 C CA . LEU A 1 165 ? -6.285 10.278 -0.252 1.00 93.75 165 LEU A CA 1
ATOM 1349 C C . LEU A 1 165 ? -4.842 10.306 -0.751 1.00 93.75 165 LEU A C 1
ATOM 1351 O O . LEU A 1 165 ? -4.510 11.142 -1.584 1.00 93.75 165 LEU A O 1
ATOM 1355 N N . TYR A 1 166 ? -4.009 9.355 -0.335 1.00 91.19 166 TYR A N 1
ATOM 1356 C CA . TYR A 1 166 ? -2.655 9.202 -0.863 1.00 91.19 166 TYR A CA 1
ATOM 1357 C C . TYR A 1 166 ? -2.619 8.972 -2.388 1.00 91.19 166 TYR A C 1
ATOM 1359 O O . TYR A 1 166 ? -1.573 9.117 -3.010 1.00 91.19 166 TYR A O 1
ATOM 1367 N N . THR A 1 167 ? -3.764 8.665 -3.010 1.00 90.19 167 THR A N 1
ATOM 1368 C CA . THR A 1 167 ? -3.920 8.595 -4.471 1.00 90.19 167 THR A CA 1
ATOM 1369 C C . THR A 1 167 ? -3.700 9.922 -5.193 1.00 90.19 167 THR A C 1
ATOM 1371 O O . THR A 1 167 ? -3.469 9.913 -6.396 1.00 90.19 167 THR A O 1
ATOM 1374 N N . THR A 1 168 ? -3.739 11.058 -4.490 1.00 88.25 168 THR A N 1
ATOM 1375 C CA . THR A 1 168 ? -3.454 12.379 -5.076 1.00 88.25 168 THR A CA 1
ATOM 1376 C C . THR A 1 168 ? -1.970 12.745 -5.038 1.00 88.25 168 THR A C 1
ATOM 1378 O O . THR A 1 168 ? -1.617 13.889 -5.317 1.00 88.25 168 THR A O 1
ATOM 1381 N N . GLN A 1 169 ? -1.111 11.824 -4.603 1.00 87.06 169 GLN A N 1
ATOM 1382 C CA . GLN A 1 169 ? 0.320 12.035 -4.442 1.00 87.06 169 GLN A CA 1
ATOM 1383 C C . GLN A 1 169 ? 1.085 11.082 -5.358 1.00 87.06 169 GLN A C 1
ATOM 1385 O O . GLN A 1 169 ? 0.676 9.941 -5.568 1.00 87.06 169 GLN A O 1
ATOM 1390 N N . GLU A 1 170 ? 2.214 11.548 -5.884 1.00 81.38 170 GLU A N 1
ATOM 1391 C CA . GLU A 1 170 ? 3.069 10.767 -6.775 1.00 81.38 170 GLU A CA 1
ATOM 1392 C C . GLU A 1 170 ? 4.547 11.029 -6.473 1.00 81.38 170 GLU A C 1
ATOM 1394 O O . GLU A 1 170 ? 4.912 12.054 -5.887 1.00 81.38 170 GLU A O 1
ATOM 1399 N N . GLY A 1 171 ? 5.398 10.101 -6.905 1.00 77.88 171 GLY A N 1
ATOM 1400 C CA . GLY A 1 171 ? 6.846 10.287 -6.952 1.00 77.88 171 GLY A CA 1
ATOM 1401 C C . GLY A 1 171 ? 7.586 10.049 -5.631 1.00 77.88 171 GLY A C 1
ATOM 1402 O O . GLY A 1 171 ? 7.057 10.198 -4.533 1.00 77.88 171 GLY A O 1
ATOM 1403 N N . ASN A 1 172 ? 8.863 9.686 -5.756 1.00 77.25 172 ASN A N 1
ATOM 1404 C CA . ASN A 1 172 ? 9.717 9.206 -4.665 1.00 77.25 172 ASN A CA 1
ATOM 1405 C C . ASN A 1 172 ? 9.747 10.128 -3.433 1.00 77.25 172 ASN A C 1
ATOM 1407 O O . ASN A 1 172 ? 9.427 9.710 -2.326 1.00 77.25 172 ASN A O 1
ATOM 1411 N N . GLU A 1 173 ? 10.132 11.392 -3.616 1.00 80.12 173 GLU A N 1
ATOM 1412 C CA . GLU A 1 173 ? 10.445 12.291 -2.496 1.00 80.12 173 GLU A CA 1
ATOM 1413 C C . GLU A 1 173 ? 9.210 12.877 -1.815 1.00 80.12 173 GLU A C 1
ATOM 1415 O O . GLU A 1 173 ? 9.287 13.286 -0.659 1.00 80.12 173 GLU A O 1
ATOM 1420 N N . HIS A 1 174 ? 8.076 12.917 -2.514 1.00 86.81 174 HIS A N 1
ATOM 1421 C CA . HIS A 1 174 ? 6.839 13.449 -1.961 1.00 86.81 174 HIS A CA 1
ATOM 1422 C C . HIS A 1 174 ? 5.955 12.328 -1.416 1.00 86.81 174 HIS A C 1
ATOM 1424 O O . HIS A 1 174 ? 5.633 12.328 -0.231 1.00 86.81 174 HIS A O 1
ATOM 1430 N N . PHE A 1 175 ? 5.603 11.345 -2.249 1.00 92.75 175 PHE A N 1
ATOM 1431 C CA . PHE A 1 175 ? 4.642 10.306 -1.882 1.00 92.75 175 PHE A CA 1
ATOM 1432 C C . PHE A 1 175 ? 5.198 9.273 -0.889 1.00 92.75 175 PHE A C 1
ATOM 1434 O O . PHE A 1 175 ? 4.514 8.902 0.066 1.00 92.75 175 PHE A O 1
ATOM 1441 N N . ILE A 1 176 ? 6.439 8.801 -1.054 1.00 94.38 176 ILE A N 1
ATOM 1442 C CA . ILE A 1 176 ? 6.999 7.820 -0.101 1.00 94.38 176 ILE A CA 1
ATOM 1443 C C . ILE A 1 176 ? 7.304 8.491 1.236 1.00 94.38 176 ILE A C 1
ATOM 1445 O O . ILE A 1 176 ? 7.050 7.913 2.295 1.00 94.38 176 ILE A O 1
ATOM 1449 N N . LYS A 1 177 ? 7.789 9.736 1.196 1.00 93.88 177 LYS A N 1
ATOM 1450 C CA . LYS A 1 177 ? 8.042 10.523 2.401 1.00 93.88 177 LYS A CA 1
ATOM 1451 C C . LYS A 1 177 ? 6.766 10.726 3.217 1.00 93.88 177 LYS A C 1
ATOM 1453 O O . LYS A 1 177 ? 6.747 10.343 4.384 1.00 93.88 177 LYS A O 1
ATOM 1458 N N . SER A 1 178 ? 5.703 11.252 2.607 1.00 94.06 178 SER A N 1
ATOM 1459 C CA . SER A 1 178 ? 4.413 11.447 3.283 1.00 94.06 178 SER A CA 1
ATOM 1460 C C . SER A 1 178 ? 3.840 10.122 3.793 1.00 94.06 178 SER A C 1
ATOM 1462 O O . SER A 1 178 ? 3.393 10.043 4.933 1.00 94.06 178 SER A O 1
ATOM 1464 N N . THR A 1 179 ? 3.930 9.040 3.010 1.00 97.06 179 THR A N 1
ATOM 1465 C CA . THR A 1 179 ? 3.475 7.710 3.441 1.00 97.06 179 THR A CA 1
ATOM 1466 C C . THR A 1 179 ? 4.202 7.256 4.705 1.00 97.06 179 THR A C 1
ATOM 1468 O O . THR A 1 179 ? 3.576 6.728 5.625 1.00 97.06 179 THR A O 1
ATOM 1471 N N . ASN A 1 180 ? 5.512 7.478 4.790 1.00 97.50 180 ASN A N 1
ATOM 1472 C CA . ASN A 1 180 ? 6.289 7.139 5.979 1.00 97.50 180 ASN A CA 1
ATOM 1473 C C . ASN A 1 180 ? 5.939 8.035 7.180 1.00 97.50 180 ASN A C 1
ATOM 1475 O O . ASN A 1 180 ? 5.712 7.534 8.283 1.00 97.50 180 ASN A O 1
ATOM 1479 N N . GLU A 1 181 ? 5.866 9.348 6.971 1.00 96.06 181 GLU A N 1
ATOM 1480 C CA . GLU A 1 181 ? 5.639 10.336 8.035 1.00 96.06 181 GLU A CA 1
ATOM 1481 C C . GLU A 1 181 ? 4.203 10.322 8.578 1.00 96.06 181 GLU A C 1
ATOM 1483 O O . GLU A 1 181 ? 3.988 10.611 9.756 1.00 96.06 181 GLU A O 1
ATOM 1488 N N . GLU A 1 182 ? 3.224 9.945 7.756 1.00 96.19 182 GLU A N 1
ATOM 1489 C CA . GLU A 1 182 ? 1.806 9.979 8.114 1.00 96.19 182 GLU A CA 1
ATOM 1490 C C . GLU A 1 182 ? 1.244 8.573 8.334 1.00 96.19 182 GLU A C 1
ATOM 1492 O O . GLU A 1 182 ? 0.720 8.272 9.409 1.00 96.19 182 GLU A O 1
ATOM 1497 N N . ILE A 1 183 ? 1.374 7.683 7.348 1.00 98.25 183 ILE A N 1
ATOM 1498 C CA . ILE A 1 183 ? 0.704 6.376 7.374 1.00 98.25 183 ILE A CA 1
ATOM 1499 C C . ILE A 1 183 ? 1.480 5.378 8.231 1.00 98.25 183 ILE A C 1
ATOM 1501 O O . ILE A 1 183 ? 0.915 4.813 9.171 1.00 98.25 183 ILE A O 1
ATOM 1505 N N . VAL A 1 184 ? 2.773 5.175 7.959 1.00 98.62 184 VAL A N 1
ATOM 1506 C CA . VAL A 1 184 ? 3.610 4.242 8.737 1.00 98.62 184 VAL A CA 1
ATOM 1507 C C . VAL A 1 184 ? 3.710 4.706 10.190 1.00 98.62 184 VAL A C 1
ATOM 1509 O O . VAL A 1 184 ? 3.517 3.907 11.110 1.00 98.62 184 VAL A O 1
ATOM 1512 N N . ALA A 1 185 ? 3.926 6.004 10.418 1.00 98.44 185 ALA A N 1
ATOM 1513 C CA . ALA A 1 185 ? 3.981 6.568 11.762 1.00 98.44 185 ALA A CA 1
ATOM 1514 C C . ALA A 1 185 ? 2.676 6.352 12.547 1.00 98.44 185 ALA A C 1
ATOM 1516 O O . ALA A 1 185 ? 2.718 5.921 13.703 1.00 98.44 185 ALA A O 1
ATOM 1517 N N . ASN A 1 186 ? 1.508 6.607 11.945 1.00 98.56 186 ASN A N 1
ATOM 1518 C CA . ASN A 1 186 ? 0.230 6.383 12.624 1.00 98.56 186 ASN A CA 1
ATOM 1519 C C . ASN A 1 186 ? -0.071 4.897 12.829 1.00 98.56 186 ASN A C 1
ATOM 1521 O O . ASN A 1 186 ? -0.580 4.522 13.886 1.00 98.56 186 ASN A O 1
ATOM 1525 N N . TYR A 1 187 ? 0.303 4.035 11.884 1.00 98.75 187 TYR A N 1
ATOM 1526 C CA . TYR A 1 187 ? 0.200 2.593 12.074 1.00 98.75 187 TYR A CA 1
ATOM 1527 C C . TYR A 1 187 ? 1.064 2.110 13.251 1.00 98.75 187 TYR A C 1
ATOM 1529 O O . TYR A 1 187 ? 0.592 1.352 14.095 1.00 98.75 187 TYR A O 1
ATOM 1537 N N . ASN A 1 188 ? 2.289 2.619 13.404 1.00 98.69 188 ASN A N 1
ATOM 1538 C CA . ASN A 1 188 ? 3.140 2.279 14.550 1.00 98.69 188 ASN A CA 1
ATOM 1539 C C . ASN A 1 188 ? 2.581 2.793 15.887 1.00 98.69 188 ASN A C 1
ATOM 1541 O O . ASN A 1 188 ? 2.774 2.148 16.921 1.00 98.69 188 ASN A O 1
ATOM 1545 N N . LYS A 1 189 ? 1.811 3.891 15.894 1.00 98.75 189 LYS A N 1
ATOM 1546 C CA . LYS A 1 189 ? 1.032 4.294 17.081 1.00 98.75 189 LYS A CA 1
ATOM 1547 C C . LYS A 1 189 ? -0.032 3.250 17.430 1.00 98.75 189 LYS A C 1
ATOM 1549 O O . LYS A 1 189 ? -0.157 2.906 18.603 1.00 98.75 189 LYS A O 1
ATOM 1554 N N . ILE A 1 190 ? -0.728 2.684 16.438 1.00 98.62 190 ILE A N 1
ATOM 1555 C CA . ILE A 1 190 ? -1.662 1.563 16.655 1.00 98.62 190 ILE A CA 1
ATOM 1556 C C . ILE A 1 190 ? -0.919 0.365 17.262 1.00 98.62 190 ILE A C 1
ATOM 1558 O O . ILE A 1 190 ? -1.380 -0.182 18.262 1.00 98.62 190 ILE A O 1
ATOM 1562 N N . ILE A 1 191 ? 0.253 -0.001 16.731 1.00 98.38 191 ILE A N 1
ATOM 1563 C CA . ILE A 1 191 ? 1.071 -1.097 17.281 1.00 98.38 191 ILE A CA 1
ATOM 1564 C C . ILE A 1 191 ? 1.445 -0.850 18.747 1.00 98.38 191 ILE A C 1
ATOM 1566 O O . ILE A 1 191 ? 1.295 -1.747 19.575 1.00 98.38 191 ILE A O 1
ATOM 1570 N N . ASN A 1 192 ? 1.864 0.369 19.097 1.00 98.12 192 ASN A N 1
ATOM 1571 C CA . ASN A 1 192 ? 2.171 0.728 20.483 1.00 98.12 192 ASN A CA 1
ATOM 1572 C C . ASN A 1 192 ? 0.977 0.527 21.420 1.00 98.12 192 ASN A C 1
ATOM 1574 O O . ASN A 1 192 ? 1.144 0.016 22.527 1.00 98.12 192 ASN A O 1
ATOM 1578 N N . ILE A 1 193 ? -0.224 0.920 20.992 1.00 98.06 193 ILE A N 1
ATOM 1579 C CA . ILE A 1 193 ? -1.445 0.729 21.782 1.00 98.06 193 ILE A CA 1
ATOM 1580 C C . ILE A 1 193 ? -1.734 -0.765 21.936 1.00 98.06 193 ILE A C 1
ATOM 1582 O O . ILE A 1 193 ? -1.979 -1.228 23.045 1.00 98.06 193 ILE A O 1
ATOM 1586 N N . VAL A 1 194 ? -1.648 -1.536 20.851 1.00 97.31 194 VAL A N 1
ATOM 1587 C CA . VAL A 1 194 ? -1.896 -2.982 20.888 1.00 97.31 194 VAL A CA 1
ATOM 1588 C C . VAL A 1 194 ? -0.922 -3.693 21.824 1.00 97.31 194 VAL A C 1
ATOM 1590 O O . VAL A 1 194 ? -1.363 -4.505 22.631 1.00 97.31 194 VAL A O 1
ATOM 1593 N N . ASN A 1 195 ? 0.375 -3.383 21.770 1.00 96.00 195 ASN A N 1
ATOM 1594 C CA . ASN A 1 195 ? 1.359 -3.987 22.673 1.00 96.00 195 ASN A CA 1
ATOM 1595 C C . ASN A 1 195 ? 1.053 -3.649 24.141 1.00 96.00 195 ASN A C 1
ATOM 1597 O O . ASN A 1 195 ? 1.045 -4.545 24.978 1.00 96.00 195 ASN A O 1
ATOM 1601 N N . LYS A 1 196 ? 0.663 -2.403 24.448 1.00 95.25 196 LYS A N 1
ATOM 1602 C CA . LYS A 1 196 ? 0.220 -2.022 25.804 1.00 95.25 196 LYS A CA 1
ATOM 1603 C C . LYS A 1 196 ? -1.027 -2.775 26.272 1.00 95.25 196 LYS A C 1
ATOM 1605 O O . LYS A 1 196 ? -1.129 -3.070 27.451 1.00 95.25 196 LYS A O 1
ATOM 1610 N N . LEU A 1 197 ? -1.970 -3.062 25.372 1.00 93.88 197 LEU A N 1
ATOM 1611 C CA . LEU A 1 197 ? -3.195 -3.813 25.683 1.00 93.88 197 LEU A CA 1
ATOM 1612 C C . LEU A 1 197 ? -2.973 -5.332 25.752 1.00 93.88 197 LEU A C 1
ATOM 1614 O O . LEU A 1 197 ? -3.855 -6.067 26.198 1.00 93.88 197 LEU A O 1
ATOM 1618 N N . LYS A 1 198 ? -1.846 -5.823 25.230 1.00 87.69 198 LYS A N 1
ATOM 1619 C CA . LYS A 1 198 ? -1.448 -7.228 25.330 1.00 87.69 198 LYS A CA 1
ATOM 1620 C C . LYS A 1 198 ? -0.809 -7.537 26.674 1.00 87.69 198 LYS A C 1
ATOM 1622 O O . LYS A 1 198 ? -1.001 -8.664 27.128 1.00 87.69 198 LYS A O 1
ATOM 1627 N N . SER A 1 199 ? -0.049 -6.608 27.242 1.00 70.31 199 SER A N 1
ATOM 1628 C CA . SER A 1 199 ? 0.575 -6.726 28.566 1.00 70.31 199 SER A CA 1
ATOM 1629 C C . SER A 1 199 ? -0.467 -6.850 29.670 1.00 70.31 199 SER A C 1
ATOM 1631 O O . SER A 1 199 ? -0.286 -7.755 30.513 1.00 70.31 199 SER A O 1
#